Protein AF-A0A9X0CFK3-F1 (afdb_monomer_lite)

InterPro domains:
  IPR002999 Tudor domain [PF00567] (138-174)
  IPR004963 Pectinacetylesterase/NOTUM [PF03283] (3-121)
  IPR035437 SNase-like, OB-fold superfamily [G3DSA:2.40.50.90] (105-250)
  IPR035437 SNase-like, OB-fold superfamily [SSF50199] (137-259)
  IPR050621 Tudor domain-containing [PTHR22948] (138-251)

Structure (mmCIF, N/CA/C/O backbone):
data_AF-A0A9X0CFK3-F1
#
_entry.id   AF-A0A9X0CFK3-F1
#
loop_
_atom_site.group_PDB
_atom_site.id
_atom_site.type_symbol
_atom_site.label_atom_id
_atom_site.label_alt_id
_atom_site.label_comp_id
_atom_site.label_asym_id
_atom_site.label_entity_id
_atom_site.label_seq_id
_atom_site.pdbx_PDB_ins_code
_atom_site.Cartn_x
_atom_site.Cartn_y
_atom_site.Cartn_z
_atom_site.occupancy
_atom_site.B_iso_or_equiv
_atom_site.auth_seq_id
_atom_site.auth_comp_id
_atom_site.auth_asym_id
_atom_site.auth_atom_id
_atom_site.pdbx_PDB_model_num
ATOM 1 N N . MET A 1 1 ? -34.946 10.577 -2.110 1.00 53.50 1 MET A N 1
ATOM 2 C CA . MET A 1 1 ? -33.513 10.501 -1.739 1.00 53.50 1 MET A CA 1
ATOM 3 C C . MET A 1 1 ? -32.643 10.001 -2.889 1.00 53.50 1 MET A C 1
ATOM 5 O O . MET A 1 1 ? -31.603 10.598 -3.106 1.00 53.50 1 MET A O 1
ATOM 9 N N . SER A 1 2 ? -33.055 8.986 -3.660 1.00 53.75 2 SER A N 1
ATOM 10 C CA . SER A 1 2 ? -32.299 8.482 -4.827 1.00 53.75 2 SER A CA 1
ATOM 11 C C . SER A 1 2 ? -32.095 9.505 -5.955 1.00 53.75 2 SER A C 1
ATOM 13 O O . SER A 1 2 ? -31.065 9.473 -6.619 1.00 53.75 2 SER A O 1
ATOM 15 N N . SER A 1 3 ? -33.025 10.448 -6.138 1.00 59.69 3 SER A N 1
ATOM 16 C CA . SER A 1 3 ? -32.935 11.517 -7.146 1.00 59.69 3 SER A CA 1
ATOM 17 C C . SER A 1 3 ? -32.093 12.731 -6.727 1.00 59.69 3 SER A C 1
ATOM 19 O O . SER A 1 3 ? -31.937 13.663 -7.518 1.00 59.69 3 SER A O 1
ATOM 21 N N . LEU A 1 4 ? -31.578 12.766 -5.490 1.00 56.69 4 LEU A N 1
ATOM 22 C CA . LEU A 1 4 ? -30.754 13.883 -5.029 1.00 56.69 4 LEU A CA 1
ATOM 23 C C . LEU A 1 4 ? -29.433 13.865 -5.815 1.00 56.69 4 LEU A C 1
ATOM 25 O O . LEU A 1 4 ? -28.780 12.828 -5.893 1.00 56.69 4 LEU A O 1
ATOM 29 N N . HIS A 1 5 ? -29.073 14.992 -6.432 1.00 59.47 5 HIS A N 1
ATOM 30 C CA . HIS A 1 5 ? -27.873 15.143 -7.271 1.00 59.47 5 HIS A CA 1
ATOM 31 C C . HIS A 1 5 ? -27.769 14.177 -8.468 1.00 59.47 5 HIS A C 1
ATOM 33 O O . HIS A 1 5 ? -26.674 13.931 -8.962 1.00 59.47 5 HIS A O 1
ATOM 39 N N . ASN A 1 6 ? -28.901 13.654 -8.964 1.00 65.50 6 ASN A N 1
ATOM 40 C CA . ASN A 1 6 ? -28.950 12.698 -10.080 1.00 65.50 6 ASN A CA 1
ATOM 41 C C . ASN A 1 6 ? -28.158 11.395 -9.832 1.00 65.50 6 ASN A C 1
ATOM 43 O O . ASN A 1 6 ? -27.822 10.670 -10.765 1.00 65.50 6 ASN A O 1
ATOM 47 N N . SER A 1 7 ? -27.887 11.057 -8.570 1.00 65.44 7 SER A N 1
ATOM 48 C CA . SER A 1 7 ? -27.043 9.911 -8.224 1.00 65.44 7 SER A CA 1
ATOM 49 C C . SER A 1 7 ? -27.681 8.553 -8.538 1.00 65.44 7 SER A C 1
ATOM 51 O O . SER A 1 7 ? -26.988 7.538 -8.558 1.00 65.44 7 SER A O 1
ATOM 53 N N . SER A 1 8 ? -28.984 8.513 -8.836 1.00 69.69 8 SER A N 1
ATOM 54 C CA . SER A 1 8 ? -29.706 7.302 -9.241 1.00 69.69 8 SER A CA 1
ATOM 55 C C . SER A 1 8 ? -29.136 6.627 -10.490 1.00 69.69 8 SER A C 1
ATOM 57 O O . SER A 1 8 ? -29.291 5.416 -10.630 1.00 69.69 8 SER A O 1
ATOM 59 N N . THR A 1 9 ? -28.473 7.367 -11.388 1.00 74.62 9 THR A N 1
ATOM 60 C CA . THR A 1 9 ? -27.854 6.787 -12.596 1.00 74.62 9 THR A CA 1
ATOM 61 C C . THR A 1 9 ? -26.604 5.968 -12.291 1.00 74.62 9 THR A C 1
ATOM 63 O O . THR A 1 9 ? -26.257 5.086 -13.067 1.00 74.62 9 THR A O 1
ATOM 66 N N . SER A 1 10 ? -25.935 6.248 -11.171 1.00 77.50 10 SER A N 1
ATOM 67 C CA . SER A 1 10 ? -24.691 5.578 -10.770 1.00 77.50 10 SER A CA 1
ATOM 68 C C . SER A 1 10 ? -24.933 4.375 -9.855 1.00 77.50 10 SER A C 1
ATOM 70 O O . SER A 1 10 ? -24.002 3.644 -9.526 1.00 77.50 10 SER A O 1
ATOM 72 N N . LEU A 1 11 ? -26.178 4.162 -9.420 1.00 85.38 11 LEU A N 1
ATOM 73 C CA . LEU A 1 11 ? -26.548 3.047 -8.557 1.00 85.38 11 LEU A CA 1
ATOM 74 C C . LEU A 1 11 ? -26.770 1.767 -9.363 1.00 85.38 11 LEU A C 1
ATOM 76 O O . LEU A 1 11 ? -27.307 1.778 -10.468 1.00 85.38 11 LEU A O 1
ATOM 80 N N . ASN A 1 12 ? -26.417 0.629 -8.764 1.00 88.25 12 ASN A N 1
ATOM 81 C CA . ASN A 1 12 ? -26.619 -0.676 -9.382 1.00 88.25 12 ASN A CA 1
ATOM 82 C C . ASN A 1 12 ? -28.116 -0.909 -9.680 1.00 88.25 12 ASN A C 1
ATOM 84 O O . ASN A 1 12 ? -28.935 -1.050 -8.770 1.00 88.25 12 ASN A O 1
ATOM 88 N N . HIS A 1 13 ? -28.473 -0.998 -10.964 1.00 88.88 13 HIS A N 1
ATOM 89 C CA . HIS A 1 13 ? -29.865 -1.167 -11.392 1.00 88.88 13 HIS A CA 1
ATOM 90 C C . HIS A 1 13 ? -30.505 -2.479 -10.924 1.00 88.88 13 HIS A C 1
ATOM 92 O O . HIS A 1 13 ? -31.720 -2.529 -10.737 1.00 88.88 13 HIS A O 1
ATOM 98 N N . ALA A 1 14 ? -29.725 -3.548 -10.736 1.00 91.06 14 ALA A N 1
ATOM 99 C CA . ALA A 1 14 ? -30.249 -4.792 -10.182 1.00 91.06 14 ALA A CA 1
ATOM 100 C C . ALA A 1 14 ? -30.585 -4.638 -8.691 1.00 91.06 14 ALA A C 1
ATOM 102 O O . ALA A 1 14 ? -31.642 -5.110 -8.278 1.00 91.06 14 ALA A O 1
ATOM 103 N N . CYS A 1 15 ? -29.773 -3.892 -7.931 1.00 91.88 15 CYS A N 1
ATOM 104 C CA . CYS A 1 15 ? -30.115 -3.498 -6.563 1.00 91.88 15 CYS A CA 1
ATOM 105 C C . CYS A 1 15 ? -31.398 -2.662 -6.534 1.00 91.88 15 CYS A C 1
ATOM 107 O O . CYS A 1 15 ? -32.316 -2.996 -5.791 1.00 91.88 15 CYS A O 1
ATOM 109 N N . LEU A 1 16 ? -31.501 -1.630 -7.383 1.00 90.62 16 LEU A N 1
ATOM 110 C CA . LEU A 1 16 ? -32.676 -0.750 -7.429 1.00 90.62 16 LEU A CA 1
ATOM 111 C C . LEU A 1 16 ? -33.967 -1.523 -7.714 1.00 90.62 16 LEU A C 1
ATOM 113 O O . LEU A 1 16 ? -34.958 -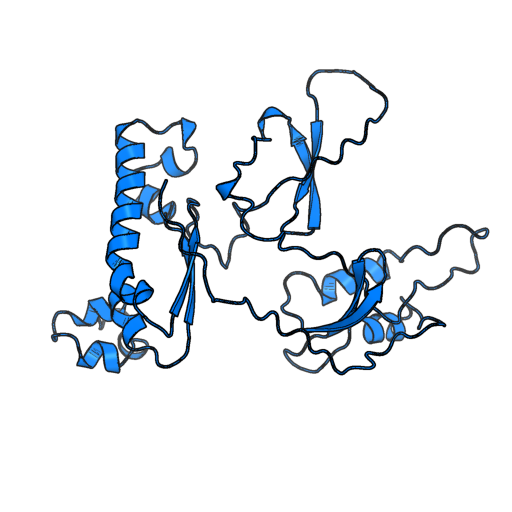1.329 -7.022 1.00 90.62 16 LEU A O 1
ATOM 117 N N . ARG A 1 17 ? -33.943 -2.450 -8.681 1.00 91.25 17 ARG A N 1
ATOM 118 C CA . ARG A 1 17 ? -35.099 -3.310 -8.997 1.00 91.25 17 ARG A CA 1
ATOM 119 C C . ARG A 1 17 ? -35.496 -4.247 -7.856 1.00 91.25 17 ARG A C 1
ATOM 121 O O . ARG A 1 17 ? -36.634 -4.703 -7.833 1.00 91.25 17 ARG A O 1
ATOM 128 N N . ALA A 1 18 ? -34.570 -4.560 -6.954 1.00 91.56 18 ALA A N 1
ATOM 129 C CA . ALA A 1 18 ? -34.825 -5.390 -5.784 1.00 91.56 18 ALA A CA 1
ATOM 130 C C . ALA A 1 18 ? -35.295 -4.586 -4.558 1.00 91.56 18 ALA A C 1
ATOM 132 O O . ALA A 1 18 ? -35.676 -5.197 -3.561 1.00 91.56 18 ALA A O 1
ATOM 133 N N . GLN A 1 19 ? -35.263 -3.247 -4.604 1.00 89.25 19 GLN A N 1
ATOM 134 C CA . GLN A 1 19 ? -35.775 -2.391 -3.533 1.00 89.25 19 GLN A CA 1
ATOM 135 C C . GLN A 1 19 ? -37.211 -1.938 -3.814 1.00 89.25 19 GLN A C 1
ATOM 137 O O . GLN A 1 19 ? -37.629 -1.757 -4.956 1.00 89.25 19 GLN A O 1
ATOM 142 N N . GLU A 1 20 ? -37.961 -1.686 -2.744 1.00 90.44 20 GLU A N 1
ATOM 143 C CA . GLU A 1 20 ? -39.208 -0.929 -2.831 1.00 90.44 20 GLU A CA 1
ATOM 144 C C . GLU A 1 20 ? -38.923 0.529 -3.226 1.00 90.44 20 GLU A C 1
ATOM 146 O O . GLU A 1 20 ? -37.855 1.071 -2.933 1.00 90.44 20 GLU A O 1
ATOM 151 N N . ARG A 1 21 ? -39.906 1.200 -3.837 1.00 78.38 21 ARG A N 1
ATOM 152 C CA . ARG A 1 21 ? -39.759 2.561 -4.388 1.00 78.38 21 ARG A CA 1
ATOM 153 C C . ARG A 1 21 ? -39.277 3.600 -3.363 1.00 78.38 21 ARG A C 1
ATOM 155 O O . ARG A 1 21 ? -38.561 4.530 -3.711 1.00 78.38 21 ARG A O 1
ATOM 162 N N . GLU A 1 22 ? -39.635 3.440 -2.091 1.00 84.75 22 GLU A N 1
ATOM 163 C CA . GLU A 1 22 ? -39.200 4.333 -1.004 1.00 84.75 22 GLU A CA 1
ATOM 164 C C . GLU A 1 22 ? -37.850 3.933 -0.385 1.00 84.75 22 GLU A C 1
ATOM 166 O O . GLU A 1 22 ? -37.274 4.679 0.408 1.00 84.75 22 GLU A O 1
ATOM 171 N N . GLN A 1 23 ? -37.314 2.770 -0.760 1.00 88.69 23 GLN A N 1
ATOM 172 C CA . GLN A 1 23 ? -36.101 2.176 -0.198 1.00 88.69 23 GLN A CA 1
ATOM 173 C C . GLN A 1 23 ? -34.920 2.164 -1.174 1.00 88.69 23 GLN A C 1
ATOM 175 O O . GLN A 1 23 ? -33.858 1.652 -0.833 1.00 88.69 23 GLN A O 1
ATOM 180 N N . GLU A 1 24 ? -35.045 2.779 -2.352 1.00 87.19 24 GLU A N 1
ATOM 181 C CA . GLU A 1 24 ? -33.962 2.879 -3.346 1.00 87.19 24 GLU A CA 1
ATOM 182 C C . GLU A 1 24 ? -32.656 3.453 -2.768 1.00 87.19 24 GLU A C 1
ATOM 184 O O . GLU A 1 24 ? -31.564 3.082 -3.196 1.00 87.19 24 GLU A O 1
ATOM 189 N N . TRP A 1 25 ? -32.755 4.316 -1.748 1.00 85.44 25 TRP A N 1
ATOM 190 C CA . TRP A 1 25 ? -31.605 4.878 -1.035 1.00 85.44 25 TRP A CA 1
ATOM 191 C C . TRP A 1 25 ? -30.699 3.807 -0.412 1.00 85.44 25 TRP A C 1
ATOM 193 O O . TRP A 1 25 ? -29.512 4.047 -0.201 1.00 85.44 25 TRP A O 1
ATOM 203 N N . ARG A 1 26 ? -31.223 2.609 -0.139 1.00 89.69 26 ARG A N 1
ATOM 204 C CA . ARG A 1 26 ? -30.432 1.490 0.377 1.00 89.69 26 ARG A CA 1
ATOM 205 C C . ARG A 1 26 ? -29.301 1.123 -0.573 1.00 89.69 26 ARG A C 1
ATOM 207 O O . ARG A 1 26 ? -28.221 0.788 -0.108 1.00 89.69 26 ARG A O 1
ATOM 214 N N . CYS A 1 27 ? -29.488 1.280 -1.881 1.00 89.69 27 CYS A N 1
ATOM 215 C CA . CYS A 1 27 ? -28.457 0.952 -2.862 1.00 89.69 27 CYS A CA 1
ATOM 216 C C . CYS A 1 27 ? -27.235 1.888 -2.836 1.00 89.69 27 CYS A C 1
ATOM 218 O O . CYS A 1 27 ? -26.230 1.545 -3.453 1.00 89.69 27 CYS A O 1
ATOM 220 N N . PHE A 1 28 ? -27.267 3.009 -2.099 1.00 86.12 28 PHE A N 1
ATOM 221 C CA . PHE A 1 28 ? -26.052 3.780 -1.792 1.00 86.12 28 PHE A CA 1
ATOM 222 C C . PHE A 1 28 ? -25.117 3.047 -0.829 1.00 86.12 28 PHE A C 1
ATOM 224 O O . PHE A 1 28 ? -23.917 3.302 -0.824 1.00 86.12 28 PHE A O 1
ATOM 231 N N . PHE A 1 29 ? -25.655 2.146 -0.008 1.00 86.88 29 PHE A N 1
ATOM 232 C CA . PHE A 1 29 ? -24.894 1.478 1.032 1.00 86.88 29 PHE A CA 1
ATOM 233 C C . PHE A 1 29 ? -24.416 0.102 0.545 1.00 86.88 29 PHE A C 1
ATOM 235 O O . PHE A 1 29 ? -25.238 -0.706 0.091 1.00 86.88 29 PHE A O 1
ATOM 242 N N . PRO A 1 30 ? -23.113 -0.211 0.689 1.00 82.62 30 PRO A N 1
ATOM 243 C CA . PRO A 1 30 ? -22.525 -1.464 0.212 1.00 82.62 30 PRO A CA 1
ATOM 244 C C . PRO A 1 30 ? -23.252 -2.722 0.697 1.00 82.62 30 PRO A C 1
ATOM 246 O O . PRO A 1 30 ? -23.409 -3.675 -0.061 1.00 82.62 30 PRO A O 1
ATOM 249 N N . GLN A 1 31 ? -23.781 -2.702 1.924 1.00 86.00 31 GLN A N 1
ATOM 250 C CA . GLN A 1 31 ? -24.556 -3.804 2.512 1.00 86.00 31 GLN A CA 1
ATOM 251 C C . GLN A 1 31 ? -25.756 -4.266 1.659 1.00 86.00 31 GLN A C 1
ATOM 253 O O . GLN A 1 31 ? -26.182 -5.415 1.777 1.00 86.00 31 GLN A O 1
ATOM 258 N N . TYR A 1 32 ? -26.298 -3.391 0.803 1.00 89.25 32 TYR A N 1
ATOM 259 C CA . TYR A 1 32 ? -27.412 -3.711 -0.091 1.00 89.25 32 TYR A CA 1
ATOM 260 C C . TYR A 1 32 ? -26.993 -3.806 -1.556 1.00 89.25 32 TYR A C 1
ATOM 262 O O . TYR A 1 32 ? -27.602 -4.568 -2.299 1.00 89.25 32 TYR A O 1
ATOM 270 N N . SER A 1 33 ? -25.979 -3.055 -1.994 1.00 89.75 33 SER A N 1
ATOM 271 C CA . SER A 1 33 ? -25.577 -3.019 -3.405 1.00 89.75 33 SER A CA 1
ATOM 272 C C . SER A 1 33 ? -24.572 -4.106 -3.791 1.00 89.75 33 SER A C 1
ATOM 274 O O . SER A 1 33 ? -24.655 -4.627 -4.905 1.00 89.75 33 SER A O 1
ATOM 276 N N . LEU A 1 34 ? -23.676 -4.510 -2.882 1.00 87.50 34 LEU A N 1
ATOM 277 C CA . LEU A 1 34 ? -22.643 -5.519 -3.148 1.00 87.50 34 LEU A CA 1
ATOM 278 C C . LEU A 1 34 ? -23.180 -6.895 -3.573 1.00 87.50 34 LEU A C 1
ATOM 280 O O . LEU A 1 34 ? -22.592 -7.475 -4.484 1.00 87.50 34 LEU A O 1
ATOM 284 N N . PRO A 1 35 ? -24.300 -7.418 -3.027 1.00 87.44 35 PRO A N 1
ATOM 285 C CA . PRO A 1 35 ? -24.873 -8.683 -3.498 1.00 87.44 35 PRO A CA 1
ATOM 286 C C . PRO A 1 35 ? -25.233 -8.703 -4.994 1.00 87.44 35 PRO A C 1
ATOM 288 O O . PRO A 1 35 ? -25.368 -9.774 -5.582 1.00 87.44 35 PRO A O 1
ATOM 291 N N . PHE A 1 36 ? -25.388 -7.531 -5.617 1.00 89.12 36 PHE A N 1
ATOM 292 C CA . PHE A 1 36 ? -25.725 -7.375 -7.033 1.00 89.12 36 PHE A CA 1
ATOM 293 C C . PHE A 1 36 ? -24.504 -7.098 -7.923 1.00 89.12 36 PHE A C 1
ATOM 295 O O . PHE A 1 36 ? -24.664 -6.855 -9.123 1.00 89.12 36 PHE A O 1
ATOM 302 N N . VAL A 1 37 ? -23.291 -7.109 -7.366 1.00 87.94 37 VAL A N 1
ATOM 303 C CA . VAL A 1 37 ? -22.046 -6.980 -8.129 1.00 87.94 37 VAL A CA 1
ATOM 304 C C . VAL A 1 37 ? -21.662 -8.352 -8.686 1.00 87.94 37 VAL A C 1
ATOM 306 O O . VAL A 1 37 ? -21.544 -9.335 -7.957 1.00 87.94 37 VAL A O 1
ATOM 309 N N . ALA A 1 38 ? -21.518 -8.442 -10.010 1.00 83.94 38 ALA A N 1
ATOM 310 C CA . ALA A 1 38 ? -21.278 -9.718 -10.685 1.00 83.94 38 ALA A CA 1
ATOM 311 C C . ALA A 1 38 ? -19.832 -10.215 -10.528 1.00 83.94 38 ALA A C 1
ATOM 313 O O . ALA A 1 38 ? -19.617 -11.426 -10.372 1.00 83.94 38 ALA A O 1
ATOM 314 N N . SER A 1 39 ? -18.883 -9.277 -10.587 1.00 84.31 39 SER A N 1
ATOM 315 C CA . SER A 1 39 ? -17.443 -9.509 -10.491 1.00 84.31 39 SER A CA 1
ATOM 316 C C . SER A 1 39 ? -17.024 -9.859 -9.063 1.00 84.31 39 SER A C 1
ATOM 318 O O . SER A 1 39 ? -17.658 -9.386 -8.117 1.00 84.31 39 SER A O 1
ATOM 320 N N . PRO A 1 40 ? -15.960 -10.658 -8.881 1.00 84.69 40 PRO A N 1
ATOM 321 C CA . PRO A 1 40 ? -15.336 -10.815 -7.576 1.00 84.69 40 PRO A CA 1
ATOM 322 C C . PRO A 1 40 ? -14.896 -9.461 -7.013 1.00 84.69 40 PRO A C 1
ATOM 324 O O . PRO A 1 40 ? -14.391 -8.619 -7.753 1.00 84.69 40 PRO A O 1
ATOM 327 N N . VAL A 1 41 ? -15.094 -9.258 -5.713 1.00 80.75 41 VAL A N 1
ATOM 328 C CA . VAL A 1 41 ? -14.741 -8.007 -5.026 1.00 80.75 41 VAL A CA 1
ATOM 329 C C . VAL A 1 41 ? -13.816 -8.325 -3.859 1.00 80.75 41 VAL A C 1
ATOM 331 O O . VAL A 1 41 ? -14.111 -9.223 -3.071 1.00 80.75 41 VAL A O 1
ATOM 334 N N . PHE A 1 42 ? -12.726 -7.571 -3.732 1.00 79.56 42 PHE A N 1
ATOM 335 C CA . PHE A 1 42 ? -11.911 -7.524 -2.521 1.00 79.56 42 PHE A CA 1
ATOM 336 C C . PHE A 1 42 ? -12.210 -6.216 -1.788 1.00 79.56 42 PHE A C 1
ATOM 338 O O . PHE A 1 42 ? -11.949 -5.136 -2.313 1.00 79.56 42 PHE A O 1
ATOM 345 N N . LEU A 1 43 ? -12.828 -6.305 -0.612 1.00 75.69 43 LEU A N 1
ATOM 346 C CA . LEU A 1 43 ? -13.174 -5.142 0.200 1.00 75.69 43 LEU A CA 1
ATOM 347 C C . LEU A 1 43 ? -12.077 -4.889 1.222 1.00 75.69 43 LEU A C 1
ATOM 349 O O . LEU A 1 43 ? -11.864 -5.720 2.099 1.00 75.69 43 LEU A O 1
ATOM 353 N N . LEU A 1 44 ? -11.447 -3.726 1.114 1.00 75.56 44 LEU A N 1
ATOM 354 C CA . LEU A 1 44 ? -10.534 -3.163 2.098 1.00 75.56 44 LEU A CA 1
ATOM 355 C C . LEU A 1 44 ? -11.274 -2.032 2.818 1.00 75.56 44 LEU A C 1
ATOM 357 O O . LEU A 1 44 ? -11.682 -1.069 2.166 1.00 75.56 44 LEU A O 1
ATOM 361 N N . ASN A 1 45 ? -11.541 -2.180 4.116 1.00 76.81 45 ASN A N 1
ATOM 362 C CA . ASN A 1 45 ? -12.239 -1.139 4.871 1.00 76.81 45 ASN A CA 1
ATOM 363 C C . ASN A 1 45 ? -11.943 -1.183 6.372 1.0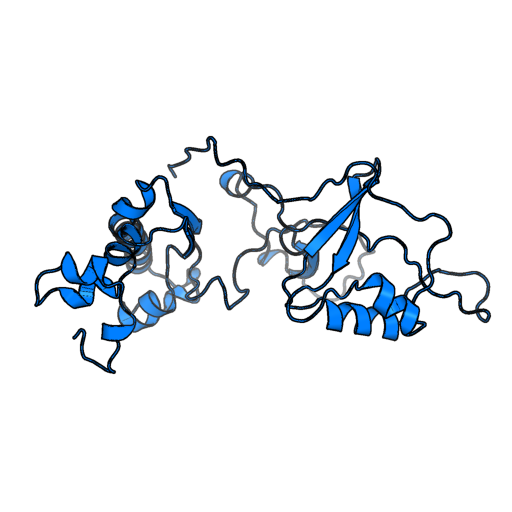0 76.81 45 ASN A C 1
ATOM 365 O O . ASN A 1 45 ? -11.732 -2.247 6.951 1.00 76.81 45 ASN A O 1
ATOM 369 N N . SER A 1 46 ? -12.046 -0.039 7.039 1.00 79.62 46 SER A N 1
ATOM 370 C CA . SER A 1 46 ? -11.917 0.026 8.492 1.00 79.62 46 SER A CA 1
ATOM 371 C C . SER A 1 46 ? -13.213 -0.410 9.163 1.00 79.62 46 SER A C 1
ATOM 373 O O . SER A 1 46 ? -14.325 -0.140 8.697 1.00 79.62 46 SER A O 1
ATOM 375 N N . LEU A 1 47 ? -13.092 -1.099 10.298 1.00 81.12 47 LEU A N 1
ATOM 376 C CA . LEU A 1 47 ? -14.247 -1.409 11.147 1.00 81.12 47 LEU A CA 1
ATOM 377 C C . LEU A 1 47 ? -14.746 -0.187 11.918 1.00 81.12 47 LEU A C 1
ATOM 379 O O . LEU A 1 47 ? -15.873 -0.204 12.428 1.00 81.12 47 LEU A O 1
ATOM 383 N N . TYR A 1 48 ? -13.920 0.854 11.989 1.00 83.00 48 TYR A N 1
ATOM 384 C CA . TYR A 1 48 ? -14.216 2.120 12.628 1.00 83.00 48 TYR A CA 1
ATOM 385 C C . TYR A 1 48 ? -13.901 3.272 11.686 1.00 83.00 48 TYR A C 1
ATOM 387 O O . TYR A 1 48 ? -12.880 3.280 11.016 1.00 83.00 48 TYR A O 1
ATOM 395 N N . ASP A 1 49 ? -14.740 4.292 11.714 1.00 85.50 49 ASP A N 1
ATOM 396 C CA . ASP A 1 49 ? -14.550 5.497 10.925 1.00 85.50 49 ASP A CA 1
ATOM 397 C C . ASP A 1 49 ? -14.466 6.674 11.901 1.00 85.50 49 ASP A C 1
ATOM 399 O O . ASP A 1 49 ? -15.466 7.023 12.533 1.00 85.50 49 ASP A O 1
ATOM 403 N N . SER A 1 50 ? -13.271 7.248 12.085 1.00 83.12 50 SER A N 1
ATOM 404 C CA . SER A 1 50 ? -13.070 8.378 13.007 1.00 83.12 50 SER A CA 1
ATOM 405 C C . SER A 1 50 ? -13.854 9.615 12.603 1.00 83.12 50 SER A C 1
ATOM 407 O O . SER A 1 50 ? -14.262 10.374 13.477 1.00 83.12 50 SER A O 1
ATOM 409 N N . TRP A 1 51 ? -14.120 9.815 11.315 1.00 84.69 51 TRP A N 1
ATOM 410 C CA . TRP A 1 51 ? -14.895 10.955 10.849 1.00 84.69 51 TRP A CA 1
ATOM 411 C C . TRP A 1 51 ? -16.366 10.780 11.231 1.00 84.69 51 TRP A C 1
ATOM 413 O O . TRP A 1 51 ? -16.972 11.661 11.845 1.00 84.69 51 TRP A O 1
ATOM 423 N N . GLN A 1 52 ? -16.933 9.600 10.970 1.00 87.06 52 GLN A N 1
ATOM 424 C CA . GLN A 1 52 ? -18.299 9.268 11.377 1.00 87.06 52 GLN A CA 1
ATOM 425 C C . GLN A 1 52 ? -18.456 9.211 12.905 1.00 87.06 52 GLN A C 1
ATOM 427 O O . GLN A 1 52 ? -19.470 9.664 13.442 1.00 87.06 52 GLN A O 1
ATOM 432 N N . LEU A 1 53 ? -17.485 8.659 13.629 1.00 88.31 53 LEU A N 1
ATOM 433 C CA . LEU A 1 53 ? -17.533 8.602 15.090 1.00 88.31 53 LEU A CA 1
ATOM 434 C C . LEU A 1 53 ? -17.342 9.989 15.716 1.00 88.31 53 LEU A C 1
ATOM 436 O O . LEU A 1 53 ? -18.106 10.364 16.601 1.00 88.31 53 LEU A O 1
ATOM 440 N N . GLY A 1 54 ? -16.381 10.767 15.223 1.00 88.06 54 GLY A N 1
ATOM 441 C CA . GLY A 1 54 ? -16.060 12.092 15.740 1.00 88.06 54 GLY A CA 1
ATOM 442 C C . GLY A 1 54 ? -17.146 13.121 15.460 1.00 88.06 54 GLY A C 1
ATOM 443 O O . GLY A 1 54 ? -17.551 13.838 16.368 1.00 88.06 54 GLY A O 1
ATOM 444 N N . ILE A 1 55 ? -17.654 13.174 14.226 1.00 85.19 55 ILE A N 1
ATOM 445 C CA . ILE A 1 55 ? -18.570 14.240 13.795 1.00 85.19 55 ILE A CA 1
ATOM 446 C C . ILE A 1 55 ? -20.034 13.824 13.924 1.00 85.19 55 ILE A C 1
ATOM 448 O O . ILE A 1 55 ? -20.844 14.584 14.446 1.00 85.19 55 ILE A O 1
ATOM 452 N N . LEU A 1 56 ? -20.404 12.632 13.444 1.00 87.75 56 LEU A N 1
ATOM 453 C CA . LEU A 1 56 ? -21.814 12.216 13.432 1.00 87.75 56 LEU A CA 1
ATOM 454 C C . LEU A 1 56 ? -22.257 11.588 14.753 1.00 87.75 56 LEU A C 1
ATOM 456 O O . LEU A 1 56 ? -23.436 11.662 15.093 1.00 87.75 56 LEU A O 1
ATOM 460 N N . SER A 1 57 ? -21.335 10.945 15.473 1.00 88.88 57 SER A N 1
ATOM 461 C CA . SER A 1 57 ? -21.636 10.298 16.758 1.00 88.88 57 SER A CA 1
ATOM 462 C C . SER A 1 57 ? -21.216 11.133 17.971 1.00 88.88 57 SER A C 1
ATOM 464 O O . SER A 1 57 ? -21.488 10.698 19.085 1.00 88.88 57 SER A O 1
ATOM 466 N N . ASP A 1 58 ? -20.609 12.307 17.748 1.00 90.69 58 ASP A N 1
ATOM 467 C CA . ASP A 1 58 ? -20.131 13.246 18.776 1.00 90.69 58 ASP A CA 1
ATOM 468 C C . ASP A 1 58 ? -19.140 12.607 19.770 1.00 90.69 58 ASP A C 1
ATOM 470 O O . ASP A 1 58 ? -19.254 12.750 20.985 1.00 90.69 58 ASP A O 1
ATOM 474 N N . ILE A 1 59 ? -18.175 11.837 19.245 1.00 90.44 59 ILE A N 1
ATOM 475 C CA . ILE A 1 59 ? -17.128 11.158 20.028 1.00 90.44 59 ILE A CA 1
ATOM 476 C C . ILE A 1 59 ? -15.756 11.708 19.620 1.00 90.44 59 ILE A C 1
ATOM 478 O O . ILE A 1 59 ? -15.032 11.062 18.860 1.00 90.44 59 ILE A O 1
ATOM 482 N N . PRO A 1 60 ? -15.357 12.899 20.096 1.00 87.50 60 PRO A N 1
ATOM 483 C CA . PRO A 1 60 ? -14.116 13.549 19.665 1.00 87.50 60 PRO A CA 1
ATOM 484 C C . PRO A 1 60 ? -12.852 12.796 20.107 1.00 87.50 60 PRO A C 1
ATOM 486 O O . PRO A 1 60 ? -11.797 12.941 19.492 1.00 87.50 60 PRO A O 1
ATOM 489 N N . CYS A 1 61 ? -12.953 11.948 21.137 1.00 87.50 61 CYS A N 1
ATOM 490 C CA . CYS A 1 61 ? -11.830 11.174 21.662 1.00 87.50 61 CYS A CA 1
ATOM 491 C C . CYS A 1 61 ? -11.278 10.128 20.670 1.00 87.50 61 CYS A C 1
ATOM 493 O O . CYS A 1 61 ? -10.214 9.567 20.903 1.00 87.50 61 CYS A O 1
ATOM 495 N N . VAL A 1 62 ? -11.944 9.868 19.534 1.00 80.06 62 VAL A N 1
ATOM 496 C CA . VAL A 1 62 ? -11.432 8.944 18.500 1.00 80.06 62 VAL A CA 1
ATOM 497 C C . VAL A 1 62 ? -10.108 9.380 17.870 1.00 80.06 62 VAL A C 1
ATOM 499 O O . VAL A 1 62 ? -9.428 8.543 17.282 1.00 80.06 62 VAL A O 1
ATOM 502 N N . CYS A 1 63 ? -9.727 10.652 18.014 1.00 76.50 63 CYS A N 1
ATOM 503 C CA . CYS A 1 63 ? -8.420 11.162 17.593 1.00 76.50 63 CYS A CA 1
ATOM 504 C C . CYS A 1 63 ? -7.296 10.858 18.607 1.00 76.50 63 CYS A C 1
ATOM 506 O O . CYS A 1 63 ? -6.130 10.835 18.227 1.00 76.50 63 CYS A O 1
ATOM 508 N N . ASP A 1 64 ? -7.632 10.617 19.880 1.00 77.12 64 ASP A N 1
ATOM 509 C CA . ASP A 1 64 ? -6.709 10.158 20.927 1.00 77.12 64 ASP A CA 1
ATOM 510 C C . ASP A 1 64 ? -7.461 9.283 21.937 1.00 77.12 64 ASP A C 1
ATOM 512 O O . ASP A 1 64 ? -8.067 9.769 22.899 1.00 77.12 64 ASP A O 1
ATOM 516 N N . LEU A 1 65 ? -7.392 7.965 21.734 1.00 74.19 65 LEU A N 1
ATOM 517 C CA . LEU A 1 65 ? -8.126 6.987 22.537 1.00 74.19 65 LEU A CA 1
ATOM 518 C C . LEU A 1 65 ? -7.805 7.030 24.037 1.00 74.19 65 LEU A C 1
ATOM 520 O O . LEU A 1 65 ? -8.619 6.564 24.835 1.00 74.19 65 LEU A O 1
ATOM 524 N N . ASN A 1 66 ? -6.662 7.594 24.442 1.00 78.44 66 ASN A N 1
ATOM 525 C CA . ASN A 1 66 ? -6.317 7.730 25.861 1.00 78.44 66 ASN A CA 1
ATOM 526 C C . ASN A 1 66 ? -7.211 8.746 26.583 1.00 78.44 66 ASN A C 1
ATOM 528 O O . ASN A 1 66 ? -7.294 8.732 27.811 1.00 78.44 66 ASN A O 1
ATOM 532 N N . THR A 1 67 ? -7.878 9.618 25.826 1.00 86.19 67 THR A N 1
ATOM 533 C CA . THR A 1 67 ? -8.817 10.614 26.352 1.00 86.19 67 THR A CA 1
ATOM 534 C C . THR A 1 67 ? -10.246 10.086 26.461 1.00 86.19 67 THR A C 1
ATOM 536 O O . THR A 1 67 ? -11.077 10.728 27.101 1.00 86.19 67 THR A O 1
ATOM 539 N N . CYS A 1 68 ? -10.541 8.918 25.879 1.00 83.62 68 CYS A N 1
ATOM 540 C CA . CYS A 1 68 ? -11.888 8.363 25.889 1.00 83.62 68 CYS A CA 1
ATOM 541 C C . CYS A 1 68 ? -12.304 7.868 27.280 1.00 83.62 68 CYS A C 1
ATOM 543 O O . CYS A 1 68 ? -11.599 7.105 27.947 1.00 83.62 68 CYS A O 1
ATOM 545 N N . SER A 1 69 ? -13.528 8.207 27.671 1.00 91.38 69 SER A N 1
ATOM 546 C CA . SER A 1 69 ? -14.219 7.582 28.794 1.00 91.38 69 SER A CA 1
ATOM 547 C C . SER A 1 69 ? -14.610 6.132 28.484 1.00 91.38 69 SER A C 1
ATOM 549 O O . SER A 1 69 ? -14.705 5.698 27.333 1.00 91.38 69 SER A O 1
ATOM 551 N N . SER A 1 70 ? -14.920 5.364 29.530 1.00 87.38 70 SER A N 1
ATOM 552 C CA . SER A 1 70 ? -15.420 3.991 29.385 1.00 87.38 70 SER A CA 1
ATOM 553 C C . SER A 1 70 ? -16.720 3.910 28.572 1.00 87.38 70 SER A C 1
ATOM 555 O O . SER A 1 70 ? -16.925 2.943 27.835 1.00 87.38 70 SER A O 1
ATOM 557 N N . THR A 1 71 ? -17.581 4.926 28.663 1.00 91.88 71 THR A N 1
ATOM 558 C CA . THR A 1 71 ? -18.828 5.016 27.891 1.00 91.88 71 THR A CA 1
ATOM 559 C C . THR A 1 71 ? -18.553 5.240 26.404 1.00 91.88 71 THR A C 1
ATOM 561 O O . THR A 1 71 ? -19.150 4.558 25.569 1.00 91.88 71 THR A O 1
ATOM 564 N N . GLU A 1 72 ? -17.627 6.139 26.064 1.00 89.38 72 GLU A N 1
ATOM 565 C CA . GLU A 1 72 ? -17.227 6.402 24.674 1.00 89.38 72 GLU A CA 1
ATOM 566 C C . GLU A 1 72 ? -16.557 5.177 24.048 1.00 89.38 72 GLU A C 1
ATOM 568 O O . GLU A 1 72 ? -16.957 4.746 22.967 1.00 89.38 72 GLU A O 1
ATOM 573 N N . LEU A 1 73 ? -15.626 4.534 24.764 1.00 83.56 73 LEU A N 1
ATOM 574 C CA . LEU A 1 73 ? -15.005 3.281 24.319 1.00 83.56 73 LEU A CA 1
ATOM 575 C C . LEU A 1 73 ? -16.048 2.182 24.083 1.00 83.56 73 LEU A C 1
ATOM 577 O O . LEU A 1 73 ? -15.989 1.471 23.078 1.00 83.56 73 LEU A O 1
ATOM 581 N N . SER A 1 74 ? -17.042 2.062 24.968 1.00 85.31 74 SER A N 1
ATOM 582 C CA . SER A 1 74 ? -18.144 1.113 24.788 1.00 85.31 74 SER A CA 1
ATOM 583 C C . SER A 1 74 ? -18.957 1.411 23.524 1.00 85.31 74 SER A C 1
ATOM 585 O O . SER A 1 74 ? -19.327 0.485 22.792 1.00 85.31 74 SER A O 1
ATOM 587 N N . TYR A 1 75 ? -19.197 2.689 23.217 1.00 90.00 75 TYR A N 1
ATOM 588 C CA . TYR A 1 75 ? -19.875 3.084 21.986 1.00 90.00 75 TYR A CA 1
ATOM 589 C C . TYR A 1 75 ? -19.041 2.758 20.744 1.00 90.00 75 TYR A C 1
ATOM 591 O O . TYR A 1 75 ? -19.581 2.167 19.806 1.00 90.00 75 TYR A O 1
ATOM 599 N N . ILE A 1 76 ? -17.743 3.080 20.742 1.00 83.38 76 ILE A N 1
ATOM 600 C CA . ILE A 1 76 ? -16.817 2.765 19.641 1.00 83.38 76 ILE A CA 1
ATOM 601 C C . ILE A 1 76 ? -16.838 1.253 19.367 1.00 83.38 76 ILE A C 1
ATOM 603 O O . ILE A 1 76 ? -17.060 0.822 18.237 1.00 83.38 76 ILE A O 1
ATOM 607 N N . MET A 1 77 ? -16.749 0.417 20.404 1.00 84.19 77 MET A N 1
ATOM 608 C CA . MET A 1 77 ? -16.833 -1.042 20.247 1.00 84.19 77 MET A CA 1
ATOM 609 C C . MET A 1 77 ? -18.199 -1.503 19.710 1.00 84.19 77 MET A C 1
ATOM 611 O O . MET A 1 77 ? -18.283 -2.406 18.871 1.00 84.19 77 MET A O 1
ATOM 615 N N . LYS A 1 78 ? -19.290 -0.858 20.140 1.00 86.38 78 LYS A N 1
ATOM 616 C CA . LYS A 1 78 ? -20.639 -1.130 19.620 1.00 86.38 78 LYS A CA 1
ATOM 617 C C . LYS A 1 78 ? -20.780 -0.728 18.150 1.00 86.38 78 LYS A C 1
ATOM 619 O O . LYS A 1 78 ? -21.506 -1.403 17.418 1.00 86.38 78 LYS A O 1
ATOM 624 N N . PHE A 1 79 ? -20.101 0.332 17.714 1.00 86.69 79 PHE A N 1
ATOM 625 C CA . PHE A 1 79 ? -20.055 0.755 16.316 1.00 86.69 79 PHE A CA 1
ATOM 626 C C . PHE A 1 79 ? -19.494 -0.353 15.425 1.00 86.69 79 PHE A C 1
ATOM 628 O O . PHE A 1 79 ? -20.186 -0.784 14.503 1.00 86.69 79 PHE A O 1
ATOM 635 N N . ARG A 1 80 ? -18.335 -0.924 15.784 1.00 84.88 80 ARG A N 1
ATOM 636 C CA . ARG A 1 80 ? -17.770 -2.096 15.090 1.00 84.88 80 ARG A CA 1
ATOM 637 C C . ARG A 1 80 ? -18.773 -3.240 14.983 1.00 84.88 80 ARG A C 1
ATOM 639 O O . ARG A 1 80 ? -18.921 -3.843 13.922 1.00 84.88 80 ARG A O 1
ATOM 646 N N . GLY A 1 81 ? -19.496 -3.532 16.066 1.00 84.19 81 GLY A N 1
ATOM 647 C CA . GLY A 1 81 ? -20.538 -4.561 16.061 1.00 84.19 81 GLY A CA 1
ATOM 648 C C . GLY A 1 81 ? -21.641 -4.300 15.027 1.00 84.19 81 GLY A C 1
ATOM 649 O O . GLY A 1 81 ? -22.090 -5.234 14.360 1.00 84.19 81 GLY A O 1
ATOM 650 N N . LYS A 1 82 ? -22.050 -3.036 14.849 1.00 87.62 82 LYS A N 1
ATOM 651 C CA . LYS A 1 82 ? -23.023 -2.639 13.819 1.00 87.62 82 LYS A CA 1
ATOM 652 C C . LYS A 1 82 ? -22.454 -2.806 12.410 1.00 87.62 82 LYS A C 1
ATOM 654 O O . LYS A 1 82 ? -23.154 -3.356 11.563 1.00 87.62 82 LYS A O 1
ATOM 659 N N . THR A 1 83 ? -21.207 -2.396 12.180 1.00 84.12 83 THR A N 1
ATOM 660 C CA . THR A 1 83 ? -20.519 -2.551 10.886 1.00 84.12 83 THR A CA 1
ATOM 661 C C . THR A 1 83 ? -20.440 -4.023 10.481 1.00 84.12 83 THR A C 1
ATOM 663 O O . THR A 1 83 ? -20.902 -4.402 9.405 1.00 84.12 83 THR A O 1
ATOM 666 N N . LEU A 1 84 ? -19.970 -4.885 11.390 1.00 84.69 84 LEU A N 1
ATOM 667 C CA . LEU A 1 84 ? -19.901 -6.331 11.164 1.00 84.69 84 LEU A CA 1
ATOM 668 C C . LEU A 1 84 ? -21.280 -6.947 10.910 1.00 84.69 84 LEU A C 1
ATOM 670 O O . LEU A 1 84 ? -21.416 -7.829 10.067 1.00 84.69 84 LEU A O 1
ATOM 674 N N . HIS A 1 85 ? -22.311 -6.501 11.633 1.00 87.88 85 HIS A N 1
ATOM 675 C CA . HIS A 1 85 ? -23.673 -6.982 11.421 1.00 87.88 85 HIS A CA 1
ATOM 676 C C . HIS A 1 85 ? -24.215 -6.588 10.040 1.00 87.88 85 HIS A C 1
ATOM 678 O O . HIS A 1 85 ? -24.801 -7.430 9.361 1.00 87.88 85 HIS A O 1
ATOM 684 N N . ALA A 1 86 ? -24.002 -5.339 9.618 1.00 85.94 86 ALA A N 1
ATOM 685 C CA . ALA A 1 86 ? -24.453 -4.839 8.322 1.00 85.94 86 ALA A CA 1
ATOM 686 C C . ALA A 1 86 ? -23.784 -5.572 7.148 1.00 85.94 86 ALA A C 1
ATOM 688 O O . ALA A 1 86 ? -24.422 -5.789 6.123 1.00 85.94 86 ALA A O 1
ATOM 689 N N . LEU A 1 87 ? -22.531 -6.004 7.312 1.00 82.81 87 LEU A N 1
ATOM 690 C CA . LEU A 1 87 ? -21.757 -6.688 6.272 1.00 82.81 87 LEU A CA 1
A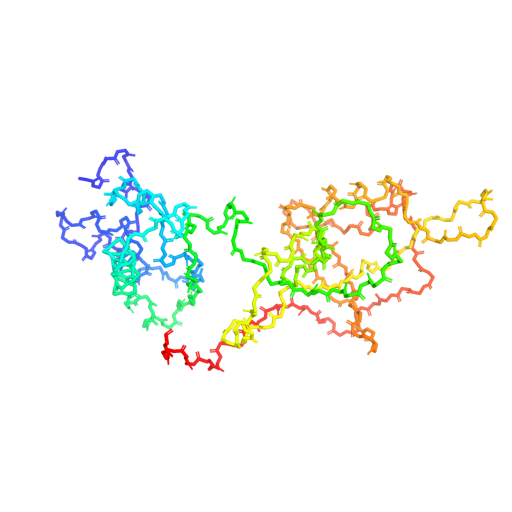TOM 691 C C . LEU A 1 87 ? -21.874 -8.222 6.308 1.00 82.81 87 L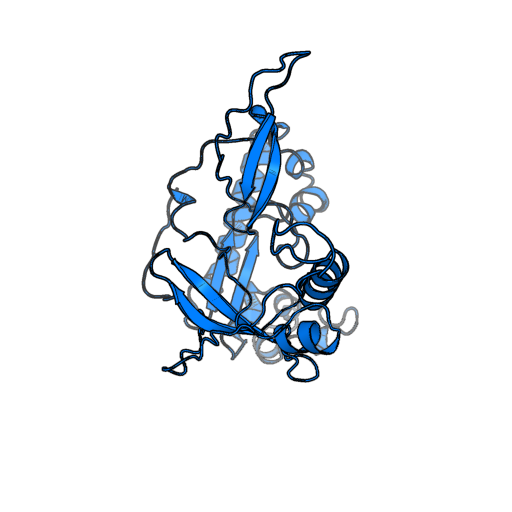EU A C 1
ATOM 693 O O . LEU A 1 87 ? -21.194 -8.902 5.546 1.00 82.81 87 LEU A O 1
ATOM 697 N N . ARG A 1 88 ? -22.771 -8.799 7.120 1.00 86.44 88 ARG A N 1
ATOM 698 C CA . ARG A 1 88 ? -22.975 -10.262 7.189 1.00 86.44 88 ARG A CA 1
ATOM 699 C C . ARG A 1 88 ? -23.252 -10.913 5.838 1.00 86.44 88 ARG A C 1
ATOM 701 O O . ARG A 1 88 ? -22.591 -11.880 5.485 1.00 86.44 88 ARG A O 1
ATOM 708 N N . SER A 1 89 ? -24.172 -10.344 5.062 1.00 82.25 89 SER A N 1
ATOM 709 C CA . SER A 1 89 ? -24.506 -10.845 3.721 1.00 82.25 89 SER A CA 1
ATOM 710 C C . SER A 1 89 ? -23.315 -10.810 2.760 1.00 82.25 89 SER A C 1
ATOM 712 O O . SER A 1 89 ? -23.245 -11.602 1.824 1.00 82.25 89 SER A O 1
ATOM 714 N N . VAL A 1 90 ? -22.379 -9.891 2.996 1.00 82.19 90 VAL A N 1
ATOM 715 C CA . VAL A 1 90 ? -21.153 -9.737 2.218 1.00 82.19 90 VAL A CA 1
ATOM 716 C C . VAL A 1 90 ? -20.135 -10.805 2.616 1.00 82.19 90 VAL A C 1
ATOM 718 O O . VAL A 1 90 ? -19.517 -11.398 1.739 1.00 82.19 90 VAL A O 1
ATOM 721 N N . PHE A 1 91 ? -20.009 -11.115 3.909 1.00 80.50 91 PHE A N 1
ATOM 722 C CA . PHE A 1 91 ? -19.153 -12.203 4.396 1.00 80.50 91 PHE A CA 1
ATOM 723 C C . PHE A 1 91 ? -19.590 -13.587 3.915 1.00 80.50 91 PHE A C 1
ATOM 725 O O . PHE A 1 91 ? -18.748 -14.442 3.656 1.00 80.50 91 PHE A O 1
ATOM 732 N N . ASP A 1 92 ? -20.898 -13.801 3.772 1.00 82.50 92 ASP A N 1
ATOM 733 C CA . ASP A 1 92 ? -21.451 -15.077 3.308 1.00 82.50 92 ASP A CA 1
ATOM 734 C C . ASP A 1 92 ? -21.296 -15.272 1.780 1.00 82.50 92 ASP A C 1
ATOM 736 O O . ASP A 1 92 ? -21.535 -16.362 1.247 1.00 82.50 92 ASP A O 1
ATOM 740 N N . SER A 1 93 ? -20.889 -14.228 1.049 1.00 80.69 93 SER A N 1
ATOM 741 C CA . SER A 1 93 ? -20.697 -14.265 -0.401 1.00 80.69 93 SER A CA 1
ATOM 742 C C . SER A 1 93 ? -19.427 -15.021 -0.787 1.00 80.69 93 SER A C 1
ATOM 744 O O . SER A 1 93 ? -18.314 -14.637 -0.446 1.00 80.69 93 SER A O 1
ATOM 746 N N . LYS A 1 94 ? -19.565 -16.036 -1.646 1.00 82.12 94 LYS A N 1
ATOM 747 C CA . LYS A 1 94 ? -18.415 -16.757 -2.232 1.00 82.12 94 LYS A CA 1
ATOM 748 C C . LYS A 1 94 ? -17.602 -15.930 -3.235 1.00 82.12 94 LYS A C 1
ATOM 750 O O . LYS A 1 94 ? -16.564 -16.392 -3.696 1.00 82.12 94 LYS A O 1
ATOM 755 N N . LYS A 1 95 ? -18.106 -14.760 -3.636 1.00 80.00 95 LYS A N 1
ATOM 756 C CA . LYS A 1 95 ? -17.462 -13.863 -4.608 1.00 80.00 95 LYS A CA 1
ATOM 757 C C . LYS A 1 95 ? -16.767 -12.681 -3.943 1.00 80.00 95 LYS A C 1
ATOM 759 O O . LYS A 1 95 ? -16.185 -11.858 -4.643 1.00 80.00 95 LYS A O 1
ATOM 764 N N . THR A 1 96 ? -16.858 -12.570 -2.624 1.00 82.00 96 THR A N 1
ATOM 765 C CA . THR A 1 96 ? -16.334 -11.419 -1.906 1.00 82.00 96 THR A CA 1
ATOM 766 C C . THR A 1 96 ? -15.270 -11.875 -0.929 1.00 82.00 96 THR A C 1
ATOM 768 O O . THR A 1 96 ? -15.507 -12.735 -0.088 1.00 82.00 96 THR A O 1
ATOM 771 N N . ALA A 1 97 ? -14.086 -11.295 -1.061 1.00 77.75 97 ALA A N 1
ATOM 772 C CA . ALA A 1 97 ? -13.038 -11.374 -0.063 1.00 77.75 97 ALA A CA 1
ATOM 773 C C . ALA A 1 97 ? -13.016 -10.049 0.699 1.00 77.75 97 ALA A C 1
ATOM 775 O O . ALA A 1 97 ? -13.306 -8.993 0.136 1.00 77.75 97 ALA A O 1
ATOM 776 N N . VAL A 1 98 ? -12.738 -10.110 1.995 1.00 76.75 98 VAL A N 1
ATOM 777 C CA . VAL A 1 98 ? -12.836 -8.944 2.867 1.00 76.75 98 VAL A CA 1
ATOM 778 C C . VAL A 1 98 ? -11.626 -8.890 3.781 1.00 76.75 98 VAL A C 1
ATOM 780 O O . VAL A 1 98 ? -11.376 -9.836 4.527 1.00 76.75 98 VAL A O 1
ATOM 783 N N . PHE A 1 99 ? -10.923 -7.767 3.748 1.00 74.56 99 PHE A N 1
ATOM 784 C CA . PHE A 1 99 ? -9.962 -7.362 4.756 1.00 74.56 99 PHE A CA 1
ATOM 785 C C . PHE A 1 99 ? -10.555 -6.178 5.514 1.00 74.56 99 PHE A C 1
ATOM 787 O O . PHE A 1 99 ? -10.758 -5.097 4.962 1.00 74.56 99 PHE A O 1
ATOM 794 N N . MET A 1 100 ? -10.899 -6.420 6.776 1.00 73.81 100 MET A N 1
ATOM 795 C CA . MET A 1 100 ? -11.464 -5.401 7.644 1.00 73.81 100 MET A CA 1
ATOM 796 C C . MET A 1 100 ? -10.670 -5.293 8.929 1.00 73.81 100 MET A C 1
ATOM 798 O O . MET A 1 100 ? -10.684 -6.209 9.754 1.00 73.81 100 MET A O 1
ATOM 802 N N . ASP A 1 101 ? -9.999 -4.165 9.096 1.00 69.38 101 ASP A N 1
ATOM 803 C CA . ASP A 1 101 ? -9.091 -3.955 10.208 1.00 69.38 101 ASP A CA 1
ATOM 804 C C . ASP A 1 101 ? -9.700 -3.090 11.319 1.00 69.38 101 ASP A C 1
ATOM 806 O O . ASP A 1 101 ? -10.794 -2.538 11.201 1.00 69.38 101 ASP A O 1
ATOM 810 N N . SER A 1 102 ? -9.014 -3.038 12.459 1.00 73.81 102 SER A N 1
ATOM 811 C CA . SER A 1 102 ? -9.504 -2.357 13.662 1.00 73.81 102 SER A CA 1
ATOM 812 C C . SER A 1 102 ? -9.024 -0.908 13.802 1.00 73.81 102 SER A C 1
ATOM 814 O O . SER A 1 102 ? -9.126 -0.357 14.898 1.00 73.81 102 SER A O 1
ATOM 816 N N . CYS A 1 103 ? -8.520 -0.276 12.741 1.00 69.75 103 CYS A N 1
ATOM 817 C CA . CYS A 1 103 ? -8.085 1.115 12.808 1.00 69.75 103 CYS A CA 1
ATOM 818 C C . CYS A 1 103 ? -9.250 2.102 12.748 1.00 69.75 103 CYS A C 1
ATOM 820 O O . CYS A 1 103 ? -10.305 1.829 12.181 1.00 69.75 103 CYS A O 1
ATOM 822 N N . LEU A 1 104 ? -9.024 3.281 13.331 1.00 72.25 104 LEU A N 1
ATOM 823 C CA . LEU A 1 104 ? -9.950 4.419 13.363 1.00 72.25 104 LEU A CA 1
ATOM 824 C C . LEU A 1 104 ? -9.777 5.327 12.137 1.00 72.25 104 LEU A C 1
ATOM 826 O O . LEU A 1 104 ? -9.893 6.542 12.235 1.00 72.25 104 LEU A O 1
ATOM 830 N N . VAL A 1 105 ? -9.469 4.762 10.972 1.00 67.62 105 VAL A N 1
ATOM 831 C CA . VAL A 1 105 ? -9.182 5.534 9.753 1.00 67.62 105 VAL A CA 1
ATOM 832 C C . VAL A 1 105 ? -10.453 5.680 8.917 1.00 67.62 105 VAL A C 1
ATOM 834 O O . VAL A 1 105 ? -11.182 4.714 8.724 1.00 67.62 105 VAL A O 1
ATOM 837 N N . HIS A 1 106 ? -10.722 6.883 8.407 1.00 69.38 106 HIS A N 1
ATOM 838 C CA . HIS A 1 106 ? -11.870 7.161 7.528 1.00 69.38 106 HIS A CA 1
ATOM 839 C C . HIS A 1 106 ? -11.629 6.723 6.067 1.00 69.38 106 HIS A C 1
ATOM 841 O O . HIS A 1 106 ? -12.573 6.500 5.317 1.00 69.38 106 HIS A O 1
ATOM 847 N N . ASN A 1 107 ? -10.370 6.564 5.648 1.00 61.72 107 ASN A N 1
ATOM 848 C CA . ASN A 1 107 ? -10.019 6.092 4.313 1.00 61.72 107 ASN A CA 1
ATOM 849 C C . ASN A 1 107 ? -8.688 5.328 4.295 1.00 61.72 107 ASN A C 1
ATOM 851 O O . ASN A 1 107 ? -7.631 5.919 4.488 1.00 61.72 107 ASN A O 1
ATOM 855 N N . GLN A 1 108 ? -8.751 4.025 4.030 1.00 57.44 108 GLN A N 1
ATOM 856 C CA . GLN A 1 108 ? -7.576 3.145 3.999 1.00 57.44 108 GLN A CA 1
ATOM 857 C C . GLN A 1 108 ? -6.827 3.160 2.668 1.00 57.44 108 GLN A C 1
ATOM 859 O O . GLN A 1 108 ? -5.668 2.771 2.612 1.00 57.44 108 GLN A O 1
ATOM 864 N N . CYS A 1 109 ? -7.493 3.592 1.597 1.00 53.81 109 CYS A N 1
ATOM 865 C CA . CYS A 1 109 ? -6.945 3.549 0.245 1.00 53.81 109 CYS A CA 1
ATOM 866 C C . CYS A 1 109 ? -6.325 4.882 -0.183 1.00 53.81 109 CYS A C 1
ATOM 868 O O . CYS A 1 109 ? -5.677 4.934 -1.222 1.00 53.81 109 CYS A O 1
ATOM 870 N N . SER A 1 110 ? -6.563 5.973 0.554 1.00 45.44 110 SER A N 1
ATOM 871 C CA . SER A 1 110 ? -6.091 7.311 0.162 1.00 45.44 110 SER A CA 1
ATOM 872 C C . SER A 1 110 ? -5.192 7.999 1.180 1.00 45.44 110 SER A C 1
ATOM 874 O O . SER A 1 110 ? -4.612 9.024 0.836 1.00 45.44 110 SER A O 1
ATOM 876 N N . VAL A 1 111 ? -5.084 7.495 2.415 1.00 44.97 111 VAL A N 1
ATOM 877 C CA . VAL A 1 111 ? -4.255 8.117 3.458 1.00 44.97 111 VAL A CA 1
ATOM 878 C C . VAL A 1 111 ? -3.536 7.034 4.256 1.00 44.97 111 VAL A C 1
ATOM 880 O O . VAL A 1 111 ? -4.149 6.091 4.753 1.00 44.97 111 VAL A O 1
ATOM 883 N N . ASN A 1 112 ? -2.217 7.165 4.338 1.00 46.09 112 ASN A N 1
ATOM 884 C CA . ASN A 1 112 ? -1.277 6.122 4.736 1.00 46.09 112 ASN A CA 1
ATOM 885 C C . ASN A 1 112 ? -1.101 6.008 6.266 1.00 46.09 112 ASN A C 1
ATOM 887 O O . ASN A 1 112 ? 0.019 5.890 6.753 1.00 46.09 112 ASN A O 1
ATOM 891 N N . ASP A 1 113 ? -2.182 6.135 7.043 1.00 46.06 113 ASP A N 1
ATOM 892 C CA . ASP A 1 113 ? -2.032 6.706 8.388 1.00 46.06 113 ASP A CA 1
ATOM 893 C C . ASP A 1 113 ? -1.848 5.747 9.573 1.00 46.06 113 ASP A C 1
ATOM 895 O O . ASP A 1 113 ? -1.416 6.243 10.605 1.00 46.06 113 ASP A O 1
ATOM 899 N N . LEU A 1 114 ? -2.132 4.432 9.545 1.00 45.06 114 LEU A N 1
ATOM 900 C CA . LEU A 1 114 ? -2.140 3.670 10.823 1.00 45.06 114 LEU A CA 1
ATOM 901 C C . LEU A 1 114 ? -1.776 2.167 10.802 1.00 45.06 114 LEU A C 1
ATOM 903 O O . LEU A 1 114 ? -2.166 1.449 11.723 1.00 45.06 114 LEU A O 1
ATOM 907 N N . TRP A 1 115 ? -0.998 1.655 9.846 1.00 37.44 115 TRP A N 1
ATOM 908 C CA . TRP A 1 115 ? -0.620 0.229 9.874 1.00 37.44 115 TRP A CA 1
ATOM 909 C C . TRP A 1 115 ? 0.830 -0.023 9.509 1.00 37.44 115 TRP A C 1
ATOM 911 O O . TRP A 1 115 ? 1.099 -0.340 8.364 1.00 37.44 115 TRP A O 1
ATOM 921 N N . THR A 1 116 ? 1.762 0.029 10.464 1.00 38.25 116 THR A N 1
ATOM 922 C CA . THR A 1 116 ? 3.128 -0.447 10.201 1.00 38.25 116 THR A CA 1
ATOM 923 C C . THR A 1 116 ? 3.778 -1.138 11.391 1.00 38.25 116 THR A C 1
ATOM 925 O O . THR A 1 116 ? 4.031 -0.551 12.443 1.00 38.25 116 THR A O 1
ATOM 928 N N . THR A 1 117 ? 4.066 -2.427 11.225 1.00 42.25 117 THR A N 1
ATOM 929 C CA . THR A 1 117 ? 4.861 -3.206 12.177 1.00 42.25 117 THR A CA 1
ATOM 930 C C . THR A 1 117 ? 6.331 -2.786 12.145 1.00 42.25 117 THR A C 1
ATOM 932 O O . THR A 1 117 ? 6.888 -2.557 11.082 1.00 42.25 117 THR A O 1
ATOM 935 N N . ILE A 1 118 ? 6.944 -2.748 13.331 1.00 38.88 118 ILE A N 1
ATOM 936 C CA . ILE A 1 118 ? 8.307 -2.319 13.662 1.00 38.88 118 ILE A CA 1
ATOM 937 C C . ILE A 1 118 ? 9.243 -3.534 13.801 1.00 38.88 118 ILE A C 1
ATOM 939 O O . ILE A 1 118 ? 8.981 -4.413 14.624 1.00 38.88 118 ILE A O 1
ATOM 943 N N . GLN A 1 119 ? 10.380 -3.541 13.112 1.00 35.53 119 GLN A N 1
ATOM 944 C CA . GLN A 1 119 ? 11.565 -4.323 13.456 1.00 35.53 119 GLN A CA 1
ATOM 945 C C . GLN A 1 119 ? 12.598 -3.350 14.044 1.00 35.53 119 GLN A C 1
ATOM 947 O O . GLN A 1 119 ? 13.078 -2.452 13.359 1.00 35.53 119 GLN A O 1
ATOM 952 N N . VAL A 1 120 ? 12.898 -3.470 15.341 1.00 33.78 120 VAL A N 1
ATOM 953 C CA . VAL A 1 120 ? 13.996 -2.709 15.958 1.00 33.78 120 VAL A CA 1
ATOM 954 C C . VAL A 1 120 ? 15.294 -3.401 15.566 1.00 33.78 120 VAL A C 1
ATOM 956 O O . VAL A 1 120 ? 15.641 -4.446 16.122 1.00 33.78 120 VAL A O 1
ATOM 959 N N . GLU A 1 121 ? 16.010 -2.843 14.598 1.00 34.56 121 GLU A N 1
ATOM 960 C CA . GLU A 1 121 ? 17.411 -3.192 14.406 1.00 34.56 121 GLU A CA 1
ATOM 961 C C . GLU A 1 121 ? 18.215 -2.499 15.506 1.00 34.56 121 GLU A C 1
ATOM 963 O O . GLU A 1 121 ? 18.499 -1.306 15.439 1.00 34.56 121 GLU A O 1
ATOM 968 N N . THR A 1 122 ? 18.567 -3.232 16.564 1.00 29.98 122 THR A N 1
ATOM 969 C CA . THR A 1 122 ? 19.476 -2.730 17.605 1.00 29.98 122 THR A CA 1
ATOM 970 C C . THR A 1 122 ? 20.875 -2.489 17.026 1.00 29.98 122 THR A C 1
ATOM 972 O O . THR A 1 122 ? 21.777 -3.316 17.161 1.00 29.98 122 THR A O 1
ATOM 975 N N . LEU A 1 123 ? 21.085 -1.333 16.400 1.00 32.09 123 LEU A N 1
ATOM 976 C CA . LEU A 1 123 ? 22.407 -0.759 16.180 1.00 32.09 123 LEU A CA 1
ATOM 977 C C . LEU A 1 123 ? 22.820 -0.046 17.472 1.00 32.09 123 LEU A C 1
ATOM 979 O O . LEU A 1 123 ? 22.472 1.108 17.713 1.00 32.09 123 LEU A O 1
ATOM 983 N N . GLN A 1 124 ? 23.572 -0.742 18.330 1.00 28.42 124 GLN A N 1
ATOM 984 C CA . GLN A 1 124 ? 24.266 -0.094 19.445 1.00 28.42 124 GLN A CA 1
ATOM 985 C C . GLN A 1 124 ? 25.364 0.821 18.888 1.00 28.42 124 GLN A C 1
ATOM 987 O O . GLN A 1 124 ? 26.508 0.404 18.707 1.00 28.42 124 GLN A O 1
ATOM 992 N N . LEU A 1 125 ? 25.024 2.082 18.624 1.00 34.25 125 LEU A N 1
ATOM 993 C CA . LEU A 1 125 ? 26.022 3.131 18.451 1.00 34.25 125 LEU A CA 1
ATOM 994 C C . LEU A 1 125 ? 26.581 3.554 19.824 1.00 34.25 125 LEU A C 1
ATOM 996 O O . LEU A 1 125 ? 25.874 3.471 20.836 1.00 34.25 125 LEU A O 1
ATOM 1000 N N . PRO A 1 126 ? 27.851 4.000 19.900 1.00 33.44 126 PRO A N 1
ATOM 1001 C CA . PRO A 1 126 ? 28.472 4.386 21.161 1.00 33.44 126 PRO A CA 1
ATOM 1002 C C . PRO A 1 126 ? 27.665 5.500 21.828 1.00 33.44 126 PRO A C 1
ATOM 1004 O O . PRO A 1 126 ? 27.368 6.518 21.204 1.00 33.44 126 PRO A O 1
ATOM 1007 N N . ARG A 1 127 ? 27.323 5.316 23.110 1.00 36.12 127 ARG A N 1
ATOM 1008 C CA . ARG A 1 127 ? 26.616 6.314 23.923 1.00 36.12 127 ARG A CA 1
ATOM 1009 C C . ARG A 1 127 ? 27.377 7.641 23.929 1.00 36.12 127 ARG A C 1
ATOM 1011 O O . ARG A 1 127 ? 28.238 7.853 24.779 1.00 36.12 127 ARG A O 1
ATOM 1018 N N . HIS A 1 128 ? 26.962 8.583 23.094 1.00 39.78 128 HIS A N 1
ATOM 1019 C CA . HIS A 1 128 ? 27.108 9.997 23.410 1.00 39.78 128 HIS A CA 1
ATOM 1020 C C . HIS A 1 128 ? 25.836 10.457 24.117 1.00 39.78 128 HIS A C 1
ATOM 1022 O O . HIS A 1 128 ? 24.915 11.017 23.536 1.00 39.78 128 HIS A O 1
ATOM 1028 N N . SER A 1 129 ? 25.791 10.161 25.417 1.00 42.03 129 SER A N 1
ATOM 1029 C CA . SER A 1 129 ? 24.831 10.760 26.336 1.00 42.03 129 SER A CA 1
ATOM 1030 C C . SER A 1 129 ? 25.158 12.238 26.487 1.00 42.03 129 SER A C 1
ATOM 1032 O O . SER A 1 129 ? 26.063 12.581 27.245 1.00 42.03 129 SER A O 1
ATOM 1034 N N . LEU A 1 130 ? 24.365 13.099 25.861 1.00 45.84 130 LEU A N 1
ATOM 1035 C CA . LEU A 1 130 ? 24.089 14.434 26.373 1.00 45.84 130 LEU A CA 1
ATOM 1036 C C . LEU A 1 130 ? 22.580 14.670 26.210 1.00 45.84 130 LEU A C 1
ATOM 1038 O O . LEU A 1 130 ? 22.072 14.797 25.105 1.00 45.84 130 LEU A O 1
ATOM 1042 N N . THR A 1 131 ? 21.873 14.671 27.344 1.00 46.41 131 THR A N 1
ATOM 1043 C CA . THR A 1 131 ? 20.456 15.050 27.527 1.00 46.41 131 THR A CA 1
ATOM 1044 C C . THR A 1 131 ? 19.368 14.129 26.930 1.00 46.41 131 THR A C 1
ATOM 1046 O O . THR A 1 131 ? 18.831 14.362 25.861 1.00 46.41 131 THR A O 1
ATOM 1049 N N . GLY A 1 132 ? 18.969 13.111 27.705 1.00 51.84 132 GLY A N 1
ATOM 1050 C CA . GLY A 1 132 ? 17.561 12.787 27.994 1.00 51.84 132 GLY A CA 1
ATOM 1051 C C . GLY A 1 132 ? 16.562 12.535 26.854 1.00 51.84 132 GLY A C 1
ATOM 1052 O O . GLY A 1 132 ? 15.553 13.225 26.798 1.00 51.84 132 GLY A O 1
ATOM 1053 N N . THR A 1 133 ? 16.765 11.521 26.010 1.00 55.75 133 THR A N 1
ATOM 1054 C CA . THR A 1 133 ? 15.709 10.605 25.499 1.00 55.75 133 THR A CA 1
ATOM 1055 C C . THR A 1 133 ? 16.371 9.503 24.667 1.00 55.75 133 THR A C 1
ATOM 1057 O O . THR A 1 133 ? 17.160 9.803 23.778 1.00 55.75 133 THR A O 1
ATOM 1060 N N . ALA A 1 134 ? 16.102 8.229 24.970 1.00 65.19 134 ALA A N 1
ATOM 1061 C CA . ALA A 1 134 ? 16.564 7.120 24.137 1.00 65.19 134 ALA A CA 1
ATOM 1062 C C . ALA A 1 134 ? 15.719 7.080 22.853 1.00 65.19 134 ALA A C 1
ATOM 1064 O O . ALA A 1 134 ? 14.489 7.002 22.919 1.00 65.19 134 ALA A O 1
ATOM 1065 N N . MET A 1 135 ? 16.387 7.213 21.709 1.00 67.06 135 MET A N 1
ATOM 1066 C CA . MET A 1 135 ? 15.796 7.087 20.379 1.00 67.06 135 MET A CA 1
ATOM 1067 C C . MET A 1 135 ? 16.202 5.730 19.810 1.00 67.06 135 MET A C 1
ATOM 1069 O O . MET A 1 135 ? 17.373 5.364 19.885 1.00 67.06 135 MET A O 1
ATOM 1073 N N . GLU A 1 136 ? 15.242 5.021 19.234 1.00 70.38 136 GLU A N 1
ATOM 1074 C CA . GLU A 1 136 ? 15.413 3.710 18.612 1.00 70.38 136 GLU A CA 1
ATOM 1075 C C . GLU A 1 136 ? 15.110 3.829 17.115 1.00 70.38 136 GLU A C 1
ATOM 1077 O O . GLU A 1 136 ? 14.206 4.574 16.721 1.00 70.38 136 GLU A O 1
ATOM 1082 N N . ILE A 1 137 ? 15.858 3.103 16.283 1.00 72.94 137 ILE A N 1
ATOM 1083 C CA . ILE A 1 137 ? 15.546 2.969 14.859 1.00 72.94 137 ILE A CA 1
ATOM 1084 C C . ILE A 1 137 ? 14.549 1.827 14.661 1.00 72.94 137 ILE A C 1
ATOM 1086 O O . ILE A 1 137 ? 14.675 0.743 15.234 1.00 72.94 137 ILE A O 1
ATOM 1090 N N . VAL A 1 138 ? 13.533 2.097 13.857 1.00 69.88 138 VAL A N 1
ATOM 1091 C CA . VAL A 1 138 ? 12.390 1.228 13.617 1.00 69.88 138 VAL A CA 1
ATOM 1092 C C . VAL A 1 138 ? 12.281 0.992 12.123 1.00 69.88 138 VAL A C 1
ATOM 1094 O O . VAL A 1 138 ? 12.144 1.957 11.383 1.00 69.88 138 VAL A O 1
ATOM 1097 N N . PHE A 1 139 ? 12.325 -0.266 11.692 1.00 72.38 139 PHE A N 1
ATOM 1098 C CA . PHE A 1 139 ? 12.058 -0.674 10.315 1.00 72.38 139 PHE A CA 1
ATOM 1099 C C . PHE A 1 139 ? 10.600 -1.103 10.163 1.00 72.38 139 PHE A C 1
ATOM 1101 O O . PHE A 1 139 ? 10.107 -1.939 10.920 1.00 72.38 139 PHE A O 1
ATOM 1108 N N . PHE A 1 140 ? 9.902 -0.539 9.191 1.00 71.81 140 PHE A N 1
ATOM 1109 C CA . PHE A 1 140 ? 8.495 -0.800 8.949 1.00 71.81 140 PHE A CA 1
ATOM 1110 C C . PHE A 1 140 ? 8.333 -1.979 7.989 1.00 71.81 140 PHE A C 1
ATOM 1112 O O . PHE A 1 140 ? 8.377 -1.807 6.777 1.00 71.81 140 PHE A O 1
ATOM 1119 N N . VAL A 1 141 ? 8.132 -3.188 8.512 1.00 68.44 141 VAL A N 1
ATOM 1120 C CA . VAL A 1 141 ? 8.184 -4.447 7.730 1.00 68.44 141 VAL A CA 1
ATOM 1121 C C . VAL A 1 141 ? 7.115 -4.568 6.637 1.00 68.44 141 VAL A C 1
ATOM 1123 O O . VAL A 1 141 ? 7.236 -5.395 5.739 1.00 68.44 141 VAL A O 1
ATOM 1126 N N . ASP A 1 142 ? 6.069 -3.749 6.692 1.00 73.12 142 ASP A N 1
ATOM 1127 C CA . ASP A 1 142 ? 5.008 -3.727 5.681 1.00 73.12 142 ASP A CA 1
ATOM 1128 C C . ASP A 1 142 ? 5.277 -2.704 4.561 1.00 73.12 142 ASP A C 1
ATOM 1130 O O . ASP A 1 142 ? 4.594 -2.724 3.543 1.00 73.12 142 ASP A O 1
ATOM 1134 N N . TYR A 1 143 ? 6.293 -1.844 4.729 1.00 69.75 143 TYR A N 1
ATOM 1135 C CA . TYR A 1 143 ? 6.601 -0.712 3.838 1.00 69.75 143 TYR A CA 1
ATOM 1136 C C . TYR A 1 143 ? 8.056 -0.684 3.359 1.00 69.75 143 TYR A C 1
ATOM 1138 O O . TYR A 1 143 ? 8.338 -0.187 2.274 1.00 69.75 143 TYR A O 1
ATOM 1146 N N . GLY A 1 144 ? 8.985 -1.225 4.146 1.00 68.00 144 GLY A N 1
ATOM 1147 C CA . GLY A 1 144 ? 10.407 -1.309 3.822 1.00 68.00 144 GLY A CA 1
ATOM 1148 C C . GLY A 1 144 ? 11.239 -0.076 4.196 1.00 68.00 144 GLY A C 1
ATOM 1149 O O . GLY A 1 144 ? 12.437 -0.066 3.930 1.00 68.00 144 GLY A O 1
ATOM 1150 N N . ASN A 1 145 ? 10.656 0.963 4.804 1.00 74.56 145 ASN A N 1
ATOM 1151 C CA . ASN A 1 145 ? 11.395 2.144 5.271 1.00 74.56 145 ASN A CA 1
ATOM 1152 C C . ASN A 1 145 ? 11.773 2.047 6.759 1.00 74.56 145 ASN A C 1
ATOM 1154 O O . ASN A 1 145 ? 11.192 1.261 7.502 1.00 74.56 145 ASN A O 1
ATOM 1158 N N . SER A 1 146 ? 12.701 2.899 7.207 1.00 76.19 146 SER A N 1
ATOM 1159 C CA . SER A 1 146 ? 13.077 3.023 8.621 1.00 76.19 146 SER A CA 1
ATOM 1160 C C . SER A 1 146 ? 12.936 4.453 9.138 1.00 76.19 146 SER A C 1
ATOM 1162 O O . SER A 1 146 ? 13.167 5.407 8.395 1.00 76.19 146 SER A O 1
ATOM 1164 N N . GLU A 1 147 ? 12.621 4.612 10.423 1.00 73.44 147 GLU A N 1
ATOM 1165 C CA . GLU A 1 147 ? 12.517 5.913 11.094 1.00 73.44 147 GLU A CA 1
ATOM 1166 C C . GLU A 1 147 ? 13.059 5.862 12.530 1.00 73.44 147 GLU A C 1
ATOM 1168 O O . GLU A 1 147 ? 13.052 4.824 13.190 1.00 73.44 147 GLU A O 1
ATOM 1173 N N . TRP A 1 148 ? 13.532 7.006 13.026 1.00 75.62 148 TRP A N 1
ATOM 1174 C CA . TRP A 1 148 ? 13.907 7.189 14.425 1.00 75.62 148 TRP A CA 1
ATOM 1175 C C . TRP A 1 148 ? 12.689 7.555 15.271 1.00 75.62 148 TRP A C 1
ATOM 1177 O O . TRP A 1 148 ? 12.054 8.580 15.038 1.00 75.62 148 TRP A O 1
ATOM 1187 N N . THR A 1 149 ? 12.414 6.788 16.323 1.00 75.00 149 THR A N 1
ATOM 1188 C CA . THR A 1 149 ? 11.312 7.076 17.250 1.00 75.00 149 THR A CA 1
ATOM 1189 C C . THR A 1 149 ? 11.728 6.918 18.708 1.00 75.00 149 THR A C 1
ATOM 1191 O O . THR A 1 149 ? 12.812 6.435 19.027 1.00 75.00 149 THR A O 1
ATOM 1194 N N . ARG A 1 150 ? 10.867 7.359 19.624 1.00 72.06 150 ARG A N 1
ATOM 1195 C CA . ARG A 1 150 ? 11.079 7.203 21.068 1.00 72.06 150 ARG A CA 1
ATOM 1196 C C . ARG A 1 150 ? 10.604 5.830 21.514 1.00 72.06 150 ARG A C 1
ATOM 1198 O O . ARG A 1 150 ? 9.550 5.376 21.074 1.00 72.06 150 ARG A O 1
ATOM 1205 N N . GLU A 1 151 ? 11.283 5.246 22.498 1.00 71.62 151 GLU A N 1
ATOM 1206 C CA . GLU A 1 151 ? 10.868 3.976 23.117 1.00 71.62 151 GLU A CA 1
ATOM 1207 C C . GLU A 1 151 ? 9.392 3.997 23.568 1.00 71.62 151 GLU A C 1
ATOM 1209 O O . GLU A 1 151 ? 8.661 3.029 23.388 1.00 71.62 151 GLU A O 1
ATOM 1214 N N . SER A 1 152 ? 8.902 5.137 24.071 1.00 71.69 152 SER A N 1
ATOM 1215 C CA . SER A 1 152 ? 7.510 5.301 24.516 1.00 71.69 152 SER A CA 1
ATOM 1216 C C . SER A 1 152 ? 6.457 5.077 23.420 1.00 71.69 152 SER A C 1
ATOM 1218 O O . SER A 1 152 ? 5.312 4.729 23.740 1.00 71.69 152 SER A O 1
ATOM 1220 N N . HIS A 1 153 ? 6.829 5.283 22.152 1.00 73.19 153 HIS A N 1
ATOM 1221 C CA . HIS A 1 153 ? 5.970 5.080 20.981 1.00 73.19 153 HIS A CA 1
ATOM 1222 C C . HIS A 1 153 ? 6.000 3.634 20.469 1.00 73.19 153 HIS A C 1
ATOM 1224 O O . HIS A 1 153 ? 5.134 3.250 19.689 1.00 73.19 153 HIS A O 1
ATOM 1230 N N . VAL A 1 154 ? 6.937 2.808 20.940 1.00 69.62 154 VAL A N 1
ATOM 1231 C CA . VAL A 1 154 ? 7.030 1.394 20.571 1.00 69.62 154 VAL A CA 1
ATOM 1232 C C . VAL A 1 154 ? 6.208 0.562 21.556 1.00 69.62 154 VAL A C 1
ATOM 1234 O O . VAL A 1 154 ? 6.313 0.711 22.775 1.00 69.62 154 VAL A O 1
ATOM 1237 N N . LYS A 1 155 ? 5.353 -0.327 21.042 1.00 73.06 155 LYS A N 1
ATOM 1238 C CA . LYS A 1 155 ? 4.543 -1.254 21.848 1.00 73.06 155 LYS A CA 1
ATOM 1239 C C . LYS A 1 155 ? 4.868 -2.696 21.486 1.00 73.06 155 LYS A C 1
ATOM 1241 O O . LYS A 1 155 ? 5.283 -3.000 20.372 1.00 73.06 155 LYS A O 1
ATOM 1246 N N . ARG A 1 156 ? 4.642 -3.608 22.434 1.00 68.69 156 ARG A N 1
ATOM 1247 C CA . ARG A 1 156 ? 4.795 -5.044 22.191 1.00 68.69 156 ARG A CA 1
ATOM 1248 C C . ARG A 1 156 ? 3.782 -5.512 21.146 1.00 68.69 156 ARG A C 1
ATOM 1250 O O . ARG A 1 156 ? 2.580 -5.339 21.332 1.00 68.69 156 ARG A O 1
ATOM 1257 N N . MET A 1 157 ? 4.273 -6.201 20.122 1.00 71.25 157 MET A N 1
ATOM 1258 C CA . MET A 1 157 ? 3.432 -6.865 19.135 1.00 71.25 157 MET A CA 1
ATOM 1259 C C . MET A 1 157 ? 2.691 -8.059 19.742 1.00 71.25 157 MET A C 1
ATOM 1261 O O . MET A 1 157 ? 3.306 -8.959 20.324 1.00 71.25 157 MET A O 1
ATOM 1265 N N . LEU A 1 158 ? 1.363 -8.078 19.606 1.00 72.81 158 LEU A N 1
ATOM 1266 C CA . LEU A 1 158 ? 0.563 -9.242 19.979 1.00 72.81 158 LEU A CA 1
ATOM 1267 C C . LEU A 1 158 ? 0.670 -10.320 18.889 1.00 72.81 158 LEU A C 1
ATOM 1269 O O . LEU A 1 158 ? 0.602 -9.980 17.709 1.00 72.81 158 LEU A O 1
ATOM 1273 N N . PRO A 1 159 ? 0.752 -11.618 19.245 1.00 68.38 159 PRO A N 1
ATOM 1274 C CA . PRO A 1 159 ? 0.874 -12.699 18.264 1.00 68.38 159 PRO A CA 1
ATOM 1275 C C . PRO A 1 159 ? -0.239 -12.732 17.213 1.00 68.38 159 PRO A C 1
ATOM 1277 O O . PRO A 1 159 ? -0.008 -13.166 16.092 1.00 68.38 159 PRO A O 1
ATOM 1280 N N . HIS A 1 160 ? -1.440 -12.247 17.545 1.00 74.44 160 HIS A N 1
ATOM 1281 C CA . HIS A 1 160 ? -2.546 -12.198 16.591 1.00 74.44 160 HIS A CA 1
ATOM 1282 C C . HIS A 1 160 ? -2.315 -11.194 15.450 1.00 74.44 160 HIS A C 1
ATOM 1284 O O . HIS A 1 160 ? -2.942 -11.331 14.411 1.00 74.44 160 HIS A O 1
ATOM 1290 N N . PHE A 1 161 ? -1.388 -10.240 15.576 1.00 65.75 161 PHE A N 1
ATOM 1291 C CA . PHE A 1 161 ? -0.997 -9.358 14.469 1.00 65.75 161 PHE A CA 1
ATOM 1292 C C . PHE A 1 161 ? 0.093 -9.964 13.569 1.00 65.75 161 PHE A C 1
ATOM 1294 O O . PHE A 1 161 ? 0.324 -9.459 12.482 1.00 65.75 161 PHE A O 1
ATOM 1301 N N . LEU A 1 162 ? 0.709 -11.080 13.976 1.00 66.75 162 LEU A N 1
ATOM 1302 C CA . LEU A 1 162 ? 1.789 -11.763 13.245 1.00 66.75 162 LEU A CA 1
ATOM 1303 C C . LEU A 1 162 ? 1.297 -12.921 12.362 1.00 66.75 162 LEU A C 1
ATOM 1305 O O . LEU A 1 162 ? 2.093 -13.733 11.898 1.00 66.75 162 LEU A O 1
ATOM 1309 N N . HIS A 1 163 ? -0.017 -13.060 12.180 1.00 72.00 163 HIS A N 1
ATOM 1310 C CA . HIS A 1 163 ? -0.579 -14.149 11.377 1.00 72.00 163 HIS A CA 1
ATOM 1311 C C . HIS A 1 163 ? -0.431 -13.913 9.866 1.00 72.00 163 HIS A C 1
ATOM 1313 O O . HIS A 1 163 ? -0.534 -14.865 9.091 1.00 72.00 163 HIS A O 1
ATOM 1319 N N . LEU A 1 164 ? -0.207 -12.662 9.455 1.00 60.00 164 LEU A N 1
ATOM 1320 C CA . LEU A 1 164 ? 0.122 -12.298 8.084 1.00 60.00 164 LEU A CA 1
ATOM 1321 C C . LEU A 1 164 ? 1.647 -12.241 7.923 1.00 60.00 164 LEU A C 1
ATOM 1323 O O . LEU A 1 164 ? 2.335 -11.797 8.845 1.00 60.00 164 LEU A O 1
ATOM 1327 N N . PRO A 1 165 ? 2.186 -12.670 6.768 1.00 63.59 165 PRO A N 1
ATOM 1328 C CA . PRO A 1 165 ? 3.566 -12.369 6.405 1.00 63.59 165 PRO A CA 1
ATOM 1329 C C . PRO A 1 165 ? 3.810 -10.856 6.405 1.00 63.59 165 PRO A C 1
ATOM 1331 O O . PRO A 1 165 ? 2.871 -10.078 6.286 1.00 63.59 165 PRO A O 1
ATOM 1334 N N . PHE A 1 166 ? 5.063 -10.430 6.487 1.00 73.88 166 PHE A N 1
ATOM 1335 C CA . PHE A 1 166 ? 5.407 -9.027 6.261 1.00 73.88 166 PHE A CA 1
ATOM 1336 C C . PHE A 1 166 ? 5.158 -8.654 4.798 1.00 73.88 166 PHE A C 1
ATOM 1338 O O . PHE A 1 166 ? 5.435 -9.462 3.905 1.00 73.88 166 PHE A O 1
ATOM 1345 N N . GLN A 1 167 ? 4.561 -7.483 4.569 1.00 76.88 167 GLN A N 1
ATOM 1346 C CA . GLN A 1 167 ? 4.048 -7.125 3.242 1.00 76.88 167 GLN A CA 1
ATOM 1347 C C . GLN A 1 167 ? 5.112 -6.518 2.319 1.00 76.88 167 GLN A C 1
ATOM 1349 O O . GLN A 1 167 ? 5.033 -6.726 1.107 1.00 76.88 167 GLN A O 1
ATOM 1354 N N . ALA A 1 168 ? 6.123 -5.824 2.856 1.00 74.19 168 ALA A N 1
ATOM 1355 C CA . ALA A 1 168 ? 7.214 -5.317 2.034 1.00 74.19 168 ALA A CA 1
ATOM 1356 C C . ALA A 1 168 ? 8.234 -6.419 1.755 1.00 74.19 168 ALA A C 1
ATOM 1358 O O . ALA A 1 168 ? 8.702 -7.124 2.651 1.00 74.19 168 ALA A O 1
ATOM 1359 N N . LEU A 1 169 ? 8.603 -6.537 0.484 1.00 74.81 169 LEU A N 1
ATOM 1360 C CA . LEU A 1 169 ? 9.659 -7.424 0.029 1.00 74.81 169 LEU A CA 1
ATOM 1361 C C . LEU A 1 169 ? 10.817 -6.577 -0.476 1.00 74.81 169 LEU A C 1
ATOM 1363 O O . LEU A 1 169 ? 10.655 -5.776 -1.392 1.00 74.81 169 LEU A O 1
ATOM 1367 N N . GLU A 1 170 ? 11.991 -6.782 0.109 1.00 77.38 170 GLU A N 1
ATOM 1368 C CA . GLU A 1 170 ? 13.216 -6.201 -0.418 1.00 77.38 170 GLU A CA 1
ATOM 1369 C C . GLU A 1 170 ? 13.581 -6.887 -1.741 1.00 77.38 170 GLU A C 1
ATOM 1371 O O . GLU A 1 170 ? 13.672 -8.118 -1.838 1.00 77.38 170 GLU A O 1
ATOM 1376 N N . CYS A 1 171 ? 13.789 -6.079 -2.775 1.00 79.38 171 CYS A N 1
ATOM 1377 C CA . CYS A 1 171 ? 14.132 -6.547 -4.107 1.00 79.38 171 CYS A CA 1
ATOM 1378 C C . CYS A 1 171 ? 15.134 -5.616 -4.787 1.00 79.38 171 CYS A C 1
ATOM 1380 O O . CYS A 1 171 ? 15.238 -4.434 -4.469 1.00 79.38 171 CYS A O 1
ATOM 1382 N N . PHE A 1 172 ? 15.837 -6.165 -5.770 1.00 84.56 172 PHE A N 1
ATOM 1383 C CA . PHE A 1 172 ? 16.807 -5.455 -6.588 1.00 84.56 172 PHE A CA 1
ATOM 1384 C C . PHE A 1 172 ? 16.274 -5.336 -8.007 1.00 84.56 172 PHE A C 1
ATOM 1386 O O . PHE A 1 172 ? 15.776 -6.310 -8.578 1.00 84.56 172 PHE A O 1
ATOM 1393 N N . LEU A 1 173 ? 16.422 -4.149 -8.592 1.00 88.94 173 LEU A N 1
ATOM 1394 C CA . LEU A 1 173 ? 16.173 -3.967 -10.013 1.00 88.94 173 LEU A CA 1
ATOM 1395 C C . LEU A 1 173 ? 17.208 -4.784 -10.796 1.00 88.94 173 LEU A C 1
ATOM 1397 O O . LEU A 1 173 ? 18.416 -4.607 -10.637 1.00 88.94 173 LEU A O 1
ATOM 1401 N N . GLY A 1 174 ? 16.727 -5.731 -11.590 1.00 87.88 174 GLY A N 1
ATOM 1402 C CA . GLY A 1 174 ? 17.566 -6.665 -12.317 1.00 87.88 174 GLY A CA 1
ATOM 1403 C C . GLY A 1 174 ? 18.208 -6.052 -13.555 1.00 87.88 174 GLY A C 1
ATOM 1404 O O . GLY A 1 174 ? 17.707 -5.097 -14.152 1.00 87.88 174 GLY A O 1
ATOM 1405 N N . ASN A 1 175 ? 19.307 -6.679 -13.966 1.00 88.25 175 ASN A N 1
ATOM 1406 C CA . ASN A 1 175 ? 20.032 -6.393 -15.202 1.00 88.25 175 ASN A CA 1
ATOM 1407 C C . ASN A 1 175 ? 20.642 -4.981 -15.302 1.00 88.25 175 ASN A C 1
ATOM 1409 O O . ASN A 1 175 ? 21.020 -4.560 -16.391 1.00 88.25 175 ASN A O 1
ATOM 1413 N N . VAL A 1 176 ? 20.796 -4.268 -14.180 1.00 90.00 176 VAL A N 1
ATOM 1414 C CA . VAL A 1 176 ? 21.430 -2.940 -14.122 1.00 90.00 176 VAL A CA 1
ATOM 1415 C C . VAL A 1 176 ? 22.430 -2.819 -12.987 1.00 90.00 176 VAL A C 1
ATOM 1417 O O . VAL A 1 176 ? 22.284 -3.435 -11.934 1.00 90.00 176 VAL A O 1
ATOM 1420 N N . GLU A 1 177 ? 23.426 -1.967 -13.195 1.00 87.00 177 GLU A N 1
ATOM 1421 C CA . GLU A 1 177 ? 24.414 -1.587 -12.190 1.00 87.00 177 GLU A CA 1
ATOM 1422 C C . GLU A 1 177 ? 24.806 -0.106 -12.344 1.00 87.00 177 GLU A C 1
ATOM 1424 O O . GLU A 1 177 ? 24.642 0.466 -13.432 1.00 87.00 177 GLU A O 1
ATOM 1429 N N . PRO A 1 178 ? 25.309 0.542 -11.277 1.00 86.94 178 PRO A N 1
ATOM 1430 C CA . PRO A 1 178 ? 25.707 1.939 -11.351 1.00 86.94 178 PRO A CA 1
ATOM 1431 C C . PRO A 1 178 ? 26.879 2.134 -12.318 1.00 86.94 178 PRO A C 1
ATOM 1433 O O . PRO A 1 178 ? 27.746 1.267 -12.499 1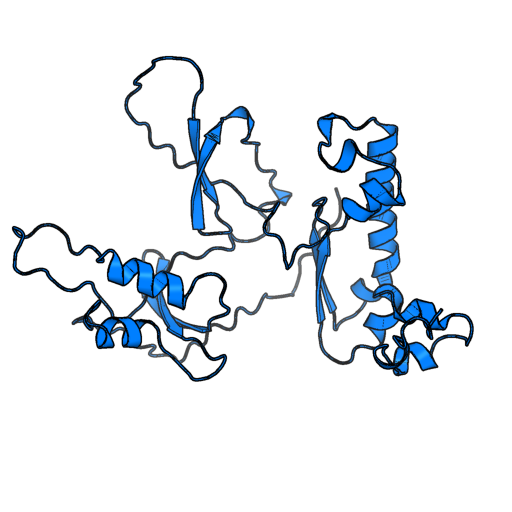.00 86.94 178 PRO A O 1
ATOM 1436 N N . VAL A 1 179 ? 26.906 3.302 -12.959 1.00 84.25 179 VAL A N 1
ATOM 1437 C CA . VAL A 1 179 ? 27.996 3.685 -13.859 1.00 84.25 179 VAL A CA 1
ATOM 1438 C C . VAL A 1 179 ? 29.262 3.921 -13.036 1.00 84.25 179 VAL A C 1
ATOM 1440 O O . VAL A 1 179 ? 29.223 4.514 -11.964 1.00 84.25 179 VAL A O 1
ATOM 1443 N N . ARG A 1 180 ? 30.407 3.433 -13.524 1.00 71.00 180 ARG A N 1
ATOM 1444 C CA . ARG A 1 180 ? 31.696 3.694 -12.877 1.00 71.00 180 ARG A CA 1
ATOM 1445 C C . ARG A 1 180 ? 32.141 5.115 -13.191 1.00 71.00 180 ARG A C 1
ATOM 1447 O O . ARG A 1 180 ? 32.452 5.396 -14.348 1.00 71.00 180 ARG A O 1
ATOM 1454 N N . ASP A 1 181 ? 32.299 5.949 -12.172 1.00 57.84 181 ASP A N 1
ATOM 1455 C CA . ASP A 1 181 ? 33.058 7.183 -12.330 1.00 57.84 181 ASP A CA 1
ATOM 1456 C C . ASP A 1 181 ? 34.551 6.854 -12.397 1.00 57.84 181 ASP A C 1
ATOM 1458 O O . ASP A 1 181 ? 35.163 6.340 -11.461 1.00 57.84 181 ASP A O 1
ATOM 1462 N N . ALA A 1 182 ? 35.166 7.148 -13.543 1.00 51.09 182 ALA A N 1
ATOM 1463 C CA . ALA A 1 182 ? 36.584 6.900 -13.809 1.00 51.09 182 ALA A CA 1
ATOM 1464 C C . ALA A 1 182 ? 37.545 7.763 -12.952 1.00 51.09 182 ALA A C 1
ATOM 1466 O O . ALA A 1 182 ? 38.758 7.701 -13.152 1.00 51.09 182 ALA A O 1
ATOM 1467 N N . GLY A 1 183 ? 37.021 8.583 -12.032 1.00 51.00 183 GLY A N 1
ATOM 1468 C CA . GLY A 1 183 ? 37.758 9.630 -11.322 1.00 51.00 183 GLY A CA 1
ATOM 1469 C C . GLY A 1 183 ? 38.128 9.347 -9.865 1.00 51.00 183 GLY A C 1
ATOM 1470 O O . GLY A 1 183 ? 39.025 10.012 -9.354 1.00 51.00 183 GLY A O 1
ATOM 1471 N N . GLU A 1 184 ? 37.512 8.375 -9.186 1.00 47.09 184 GLU A N 1
ATOM 1472 C CA . GLU A 1 184 ? 37.710 8.210 -7.739 1.00 47.09 184 GLU A CA 1
ATOM 1473 C C . GLU A 1 184 ? 38.180 6.805 -7.365 1.00 47.09 184 GLU A C 1
ATOM 1475 O O . GLU A 1 184 ? 37.404 5.887 -7.133 1.00 47.09 184 GLU A O 1
ATOM 1480 N N . ASN A 1 185 ? 39.506 6.652 -7.311 1.00 45.78 185 ASN A N 1
ATOM 1481 C CA . ASN A 1 185 ? 40.272 5.806 -6.386 1.00 45.78 185 ASN A CA 1
ATOM 1482 C C . ASN A 1 185 ? 39.644 4.470 -5.937 1.00 45.78 185 ASN A C 1
ATOM 1484 O O . ASN A 1 185 ? 39.777 4.088 -4.773 1.00 45.78 185 ASN A O 1
ATOM 1488 N N . GLY A 1 186 ? 39.006 3.739 -6.853 1.00 50.69 186 GLY A N 1
ATOM 1489 C CA . GLY A 1 186 ? 38.561 2.360 -6.659 1.00 50.69 186 GLY A CA 1
ATOM 1490 C C . GLY A 1 186 ? 37.677 2.122 -5.434 1.00 50.69 186 GLY A C 1
ATOM 1491 O O . GLY A 1 186 ? 37.745 1.030 -4.865 1.00 50.69 186 GLY A O 1
ATOM 1492 N N . ARG A 1 187 ? 36.882 3.105 -4.992 1.00 48.69 187 ARG A N 1
ATOM 1493 C CA . ARG A 1 187 ? 35.985 2.929 -3.845 1.00 48.69 187 ARG A CA 1
ATOM 1494 C C . ARG A 1 187 ? 34.544 3.279 -4.214 1.00 48.69 187 ARG A C 1
ATOM 1496 O O . ARG A 1 187 ? 34.224 4.434 -4.441 1.00 48.69 187 ARG A O 1
ATOM 1503 N N . THR A 1 188 ? 33.740 2.210 -4.185 1.00 49.84 188 THR A N 1
ATOM 1504 C CA . THR A 1 188 ? 32.267 2.098 -4.167 1.00 49.84 188 THR A CA 1
ATOM 1505 C C . THR A 1 188 ? 31.506 2.249 -5.500 1.00 49.84 188 THR A C 1
ATOM 1507 O O . THR A 1 188 ? 31.567 3.271 -6.170 1.00 49.84 188 THR A O 1
ATOM 1510 N N . LEU A 1 189 ? 30.794 1.172 -5.889 1.00 64.12 189 LEU A N 1
ATOM 1511 C CA . LEU A 1 189 ? 29.746 1.148 -6.923 1.00 64.12 189 LEU A CA 1
ATOM 1512 C C . LEU A 1 189 ? 28.462 1.727 -6.304 1.00 64.12 189 LEU A C 1
ATOM 1514 O O . LEU A 1 189 ? 27.548 0.977 -5.966 1.00 64.12 189 LEU A O 1
ATOM 1518 N N . ASP A 1 190 ? 28.412 3.040 -6.118 1.00 74.25 190 ASP A N 1
ATOM 1519 C CA . ASP A 1 190 ? 27.221 3.695 -5.575 1.00 74.25 190 ASP A CA 1
ATOM 1520 C C . ASP A 1 190 ? 26.376 4.305 -6.699 1.00 74.25 190 ASP A C 1
ATOM 1522 O O . ASP A 1 190 ? 26.886 4.732 -7.735 1.00 74.25 190 ASP A O 1
ATOM 1526 N N . TRP A 1 191 ? 25.057 4.320 -6.509 1.00 82.06 191 TRP A N 1
ATOM 1527 C CA . TRP A 1 191 ? 24.125 4.959 -7.436 1.00 82.06 191 TRP A CA 1
ATOM 1528 C C . TRP A 1 191 ? 24.235 6.481 -7.345 1.00 82.06 191 TRP A C 1
ATOM 1530 O O . TRP A 1 191 ? 24.241 7.035 -6.246 1.00 82.06 191 TRP A O 1
ATOM 1540 N N . SER A 1 192 ? 24.274 7.166 -8.492 1.00 83.56 192 SER A N 1
ATOM 1541 C CA . SER A 1 192 ? 24.287 8.630 -8.498 1.00 83.56 192 SER A CA 1
ATOM 1542 C C . SER A 1 192 ? 22.971 9.201 -7.958 1.00 83.56 192 SER A C 1
ATOM 1544 O O . SER A 1 192 ? 21.914 8.562 -8.020 1.00 83.56 192 SER A O 1
ATOM 1546 N N . VAL A 1 193 ? 23.013 10.440 -7.461 1.00 83.25 193 VAL A N 1
ATOM 1547 C CA . VAL A 1 193 ? 21.817 11.141 -6.966 1.00 83.25 193 VAL A CA 1
ATOM 1548 C C . VAL A 1 193 ? 20.764 11.257 -8.073 1.00 83.25 193 VAL A C 1
ATOM 1550 O O . VAL A 1 193 ? 19.571 11.085 -7.820 1.00 83.25 193 VAL A O 1
ATOM 1553 N N . GLU A 1 194 ? 21.195 11.483 -9.314 1.00 86.62 194 GLU A N 1
ATOM 1554 C CA . GLU A 1 194 ? 20.339 11.544 -10.498 1.00 86.62 194 GLU A CA 1
ATOM 1555 C C . GLU A 1 194 ? 19.701 10.188 -10.816 1.00 86.62 194 GLU A C 1
ATOM 1557 O O . GLU A 1 194 ? 18.511 10.139 -11.146 1.00 86.62 194 GLU A O 1
ATOM 1562 N N . ALA A 1 195 ? 20.455 9.091 -10.675 1.00 87.25 195 ALA A N 1
ATOM 1563 C CA . ALA A 1 195 ? 19.939 7.737 -10.850 1.00 87.25 195 ALA A CA 1
ATOM 1564 C C . ALA A 1 195 ? 18.839 7.439 -9.820 1.00 87.25 195 ALA A C 1
ATOM 1566 O O . ALA A 1 195 ? 17.742 7.016 -10.191 1.00 87.25 195 ALA A O 1
ATOM 1567 N N . MET A 1 196 ? 19.096 7.742 -8.543 1.00 85.94 196 MET A N 1
ATOM 1568 C CA . MET A 1 196 ? 18.137 7.547 -7.452 1.00 85.94 196 MET A CA 1
ATOM 1569 C C . MET A 1 196 ? 16.885 8.416 -7.620 1.00 85.94 196 MET A C 1
ATOM 1571 O O . MET A 1 196 ? 15.769 7.916 -7.485 1.00 85.94 196 MET A O 1
ATOM 1575 N N . ALA A 1 197 ? 17.047 9.701 -7.951 1.00 83.75 197 ALA A N 1
ATOM 1576 C CA . ALA A 1 197 ? 15.930 10.619 -8.171 1.00 83.75 197 ALA A CA 1
ATOM 1577 C C . ALA A 1 197 ? 15.070 10.194 -9.370 1.00 83.75 197 ALA A C 1
ATOM 1579 O O . ALA A 1 197 ? 13.840 10.235 -9.303 1.00 83.75 197 ALA A O 1
ATOM 1580 N N . THR A 1 198 ? 15.708 9.735 -10.450 1.00 88.56 198 THR A N 1
ATOM 1581 C CA . THR A 1 198 ? 15.006 9.215 -11.628 1.00 88.56 198 THR A CA 1
ATOM 1582 C C . THR A 1 198 ? 14.241 7.945 -11.282 1.00 88.56 198 THR A C 1
ATOM 1584 O O . THR A 1 198 ? 13.041 7.885 -11.544 1.00 88.56 198 THR A O 1
ATOM 1587 N N . PHE A 1 199 ? 14.888 6.965 -10.643 1.00 91.00 199 PHE A N 1
ATOM 1588 C CA . PHE A 1 199 ? 14.238 5.726 -10.206 1.00 91.00 199 PHE A CA 1
ATOM 1589 C C . PHE A 1 199 ? 13.033 6.012 -9.307 1.00 91.00 199 PHE A C 1
ATOM 1591 O O . PHE A 1 199 ? 11.948 5.476 -9.530 1.00 91.00 199 PHE A O 1
ATOM 1598 N N . LYS A 1 200 ? 13.196 6.929 -8.350 1.00 86.81 200 LYS A N 1
ATOM 1599 C CA . LYS A 1 200 ? 12.122 7.390 -7.475 1.00 86.81 200 LYS A CA 1
ATOM 1600 C C . LYS A 1 200 ? 10.961 8.000 -8.269 1.00 86.81 200 LYS A C 1
ATOM 1602 O O . LYS A 1 200 ? 9.831 7.573 -8.096 1.00 86.81 200 LYS A O 1
ATOM 1607 N N . SER A 1 201 ? 11.225 8.905 -9.216 1.00 88.81 201 SER A N 1
ATOM 1608 C CA . SER A 1 201 ? 10.172 9.496 -10.067 1.00 88.81 201 SER A CA 1
ATOM 1609 C C . SER A 1 201 ? 9.430 8.474 -10.942 1.00 88.81 201 SER A C 1
ATOM 1611 O O . SER A 1 201 ? 8.286 8.692 -11.351 1.00 88.81 201 SER A O 1
ATOM 1613 N N . LEU A 1 202 ? 10.093 7.360 -11.262 1.00 86.94 202 LEU A N 1
ATOM 1614 C CA . LEU A 1 202 ? 9.526 6.277 -12.053 1.00 86.94 202 LEU A CA 1
ATOM 1615 C C . LEU A 1 202 ? 8.689 5.319 -11.200 1.00 86.94 202 LEU A C 1
ATOM 1617 O O . LEU A 1 202 ? 7.787 4.713 -11.764 1.00 86.94 202 LEU A O 1
ATOM 1621 N N . THR A 1 203 ? 8.934 5.226 -9.887 1.00 87.12 203 THR A N 1
ATOM 1622 C CA . THR A 1 203 ? 8.344 4.197 -9.010 1.00 87.12 203 THR A CA 1
ATOM 1623 C C . THR A 1 203 ? 7.435 4.699 -7.895 1.00 87.12 203 THR A C 1
ATOM 1625 O O . THR A 1 203 ? 6.484 4.006 -7.544 1.00 87.12 203 THR A O 1
ATOM 1628 N N . GLU A 1 204 ? 7.712 5.868 -7.323 1.00 81.62 204 GLU A N 1
ATOM 1629 C CA . GLU A 1 204 ? 6.999 6.373 -6.148 1.00 81.62 204 GLU A CA 1
ATOM 1630 C C . GLU A 1 204 ? 5.524 6.639 -6.466 1.00 81.62 204 GLU A C 1
ATOM 1632 O O . GLU A 1 204 ? 5.204 7.269 -7.475 1.00 81.62 204 GLU A O 1
ATOM 1637 N N . ASP A 1 205 ? 4.644 6.139 -5.595 1.00 77.44 205 ASP A N 1
ATOM 1638 C CA . ASP A 1 205 ? 3.186 6.256 -5.686 1.00 77.44 205 ASP A CA 1
ATOM 1639 C C . ASP A 1 205 ? 2.573 5.728 -6.999 1.00 77.44 205 ASP A C 1
ATOM 1641 O O . ASP A 1 205 ? 1.508 6.181 -7.428 1.00 77.44 205 ASP A O 1
ATOM 1645 N N . LYS A 1 206 ? 3.220 4.737 -7.635 1.00 78.69 206 LYS A N 1
ATOM 1646 C CA . LYS A 1 206 ? 2.724 4.086 -8.858 1.00 78.69 206 LYS A CA 1
ATOM 1647 C C . LYS A 1 206 ? 2.447 2.601 -8.680 1.00 78.69 206 LYS A C 1
ATOM 1649 O O . LYS A 1 206 ? 3.123 1.898 -7.933 1.00 78.69 206 LYS A O 1
ATOM 1654 N N . ILE A 1 207 ? 1.466 2.116 -9.438 1.00 79.00 207 ILE A N 1
ATOM 1655 C CA . ILE A 1 207 ? 1.188 0.688 -9.589 1.00 79.00 207 ILE A CA 1
ATOM 1656 C C . ILE A 1 207 ? 2.019 0.182 -10.765 1.00 79.00 207 ILE A C 1
ATOM 1658 O O . ILE A 1 207 ? 1.818 0.613 -11.895 1.00 79.00 207 ILE A O 1
ATOM 1662 N N . LEU A 1 208 ? 2.947 -0.729 -10.486 1.00 82.62 208 LEU A N 1
ATOM 1663 C CA . LEU A 1 208 ? 3.871 -1.290 -11.469 1.00 82.62 208 LEU A CA 1
ATOM 1664 C C . LEU A 1 208 ? 3.738 -2.809 -11.511 1.00 82.62 208 LEU A C 1
ATOM 1666 O O . LEU A 1 208 ? 3.322 -3.435 -10.532 1.00 82.62 208 LEU A O 1
ATOM 1670 N N . ILE A 1 209 ? 4.155 -3.406 -12.622 1.00 83.31 209 ILE A N 1
ATOM 1671 C CA . ILE A 1 209 ? 4.286 -4.855 -12.737 1.00 83.31 209 ILE A CA 1
ATOM 1672 C C . ILE A 1 209 ? 5.735 -5.2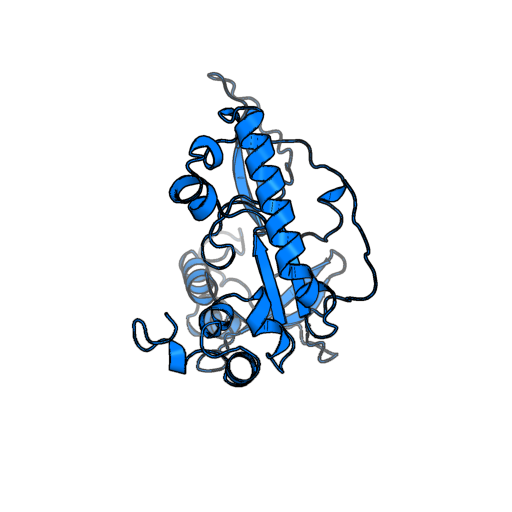40 -12.444 1.00 83.31 209 ILE A C 1
ATOM 1674 O O . ILE A 1 209 ? 6.672 -4.701 -13.032 1.00 83.31 209 ILE A O 1
ATOM 1678 N N . ALA A 1 210 ? 5.915 -6.188 -11.523 1.00 80.88 210 ALA A N 1
ATOM 1679 C CA . ALA A 1 210 ? 7.212 -6.755 -11.178 1.00 80.88 210 ALA A CA 1
ATOM 1680 C C . ALA A 1 210 ? 7.295 -8.212 -11.656 1.00 80.88 210 ALA A C 1
ATOM 1682 O O . ALA A 1 210 ? 6.605 -9.095 -11.140 1.00 80.88 210 ALA A O 1
ATOM 1683 N N . HIS A 1 211 ? 8.172 -8.485 -12.617 1.00 81.44 211 HIS A N 1
ATOM 1684 C CA . HIS A 1 211 ? 8.507 -9.841 -13.040 1.00 81.44 211 HIS A CA 1
ATOM 1685 C C . HIS A 1 211 ? 9.726 -10.349 -12.280 1.00 81.44 211 HIS A C 1
ATOM 1687 O O . HIS A 1 211 ? 10.796 -9.750 -12.328 1.00 81.44 211 HIS A O 1
ATOM 1693 N N . ILE A 1 212 ? 9.591 -11.490 -11.600 1.00 78.38 212 ILE A N 1
ATOM 1694 C CA . ILE A 1 212 ? 10.710 -12.103 -10.882 1.00 78.38 212 ILE A CA 1
ATOM 1695 C C . ILE A 1 212 ? 11.663 -12.737 -11.898 1.00 78.38 212 ILE A C 1
ATOM 1697 O O . ILE A 1 212 ? 11.323 -13.707 -12.575 1.00 78.38 212 ILE A O 1
ATOM 1701 N N . LEU A 1 213 ? 12.880 -12.207 -11.971 1.00 77.50 213 LEU A N 1
ATOM 1702 C CA . LEU A 1 213 ? 13.946 -12.730 -12.823 1.00 77.50 213 LEU A CA 1
ATOM 1703 C C . LEU A 1 213 ? 14.687 -13.874 -12.133 1.00 77.50 213 LEU A C 1
ATOM 1705 O O . LEU A 1 213 ? 14.991 -14.892 -12.753 1.00 77.50 213 LEU A O 1
ATOM 1709 N N . SER A 1 214 ? 14.982 -13.709 -10.842 1.00 71.12 214 SER A N 1
ATOM 1710 C CA . SER A 1 214 ? 15.681 -14.708 -10.036 1.00 71.12 214 SER A CA 1
ATOM 1711 C C . SER A 1 214 ? 15.493 -14.474 -8.549 1.00 71.12 214 SER A C 1
ATOM 1713 O O . SER A 1 214 ? 15.161 -13.379 -8.092 1.00 71.12 214 SER A O 1
ATOM 1715 N N . LYS A 1 215 ? 15.757 -15.534 -7.793 1.00 72.19 215 LYS A N 1
ATOM 1716 C CA . LYS A 1 215 ? 15.812 -15.534 -6.344 1.00 72.19 215 LYS A CA 1
ATOM 1717 C C . LYS A 1 215 ? 17.130 -16.162 -5.900 1.00 72.19 215 LYS A C 1
ATOM 1719 O O . LYS A 1 215 ? 17.375 -17.343 -6.155 1.00 72.19 215 LYS A O 1
ATOM 1724 N N . ALA A 1 216 ? 17.973 -15.378 -5.241 1.00 63.66 216 ALA A N 1
ATOM 1725 C CA . ALA A 1 216 ? 19.243 -15.847 -4.706 1.00 63.66 216 ALA A CA 1
ATOM 1726 C C . ALA A 1 216 ? 19.044 -16.688 -3.430 1.00 63.66 216 ALA A C 1
ATOM 1728 O O . ALA A 1 216 ? 17.989 -16.674 -2.791 1.00 63.66 216 ALA A O 1
ATOM 1729 N N . TRP A 1 217 ? 20.074 -17.445 -3.040 1.00 50.28 217 TRP A N 1
ATOM 1730 C CA . TRP A 1 217 ? 20.017 -18.346 -1.877 1.00 50.28 217 TRP A CA 1
ATOM 1731 C C . TRP A 1 217 ? 19.804 -17.616 -0.546 1.00 50.28 217 TRP A C 1
ATOM 1733 O O . TRP A 1 217 ? 19.234 -18.181 0.384 1.00 50.28 217 TRP A O 1
ATOM 1743 N N . ASN A 1 218 ? 20.214 -16.353 -0.471 1.00 56.00 218 ASN A N 1
ATOM 1744 C CA . ASN A 1 218 ? 19.986 -15.456 0.660 1.00 56.00 218 ASN A CA 1
ATOM 1745 C C . ASN A 1 218 ? 18.589 -14.797 0.643 1.00 56.00 218 ASN A C 1
ATOM 1747 O O . ASN A 1 218 ? 18.379 -13.839 1.373 1.00 56.00 218 ASN A O 1
ATOM 1751 N N . GLN A 1 219 ? 17.649 -15.298 -0.169 1.00 60.22 219 GLN A N 1
ATOM 1752 C CA . GLN A 1 219 ? 16.293 -14.762 -0.362 1.00 60.22 219 GLN A CA 1
ATOM 1753 C C . GLN A 1 219 ? 16.208 -13.434 -1.127 1.00 60.22 219 GLN A C 1
ATOM 1755 O O . GLN A 1 219 ? 15.095 -12.965 -1.346 1.00 60.22 219 GLN A O 1
ATOM 1760 N N . THR A 1 220 ? 17.322 -12.867 -1.599 1.00 66.75 220 THR A N 1
ATOM 1761 C CA . THR A 1 220 ? 17.295 -11.661 -2.435 1.00 66.75 220 THR A CA 1
ATOM 1762 C C . THR A 1 220 ? 16.542 -11.919 -3.740 1.00 66.75 220 THR A C 1
ATOM 1764 O O . THR A 1 220 ? 16.830 -12.888 -4.450 1.00 66.75 220 THR A O 1
ATOM 1767 N N . ILE A 1 221 ? 15.585 -11.049 -4.061 1.00 74.88 221 ILE A N 1
ATOM 1768 C CA . ILE A 1 221 ? 14.752 -11.141 -5.264 1.00 74.88 221 ILE A CA 1
ATOM 1769 C C . ILE A 1 221 ? 15.240 -10.112 -6.282 1.00 74.88 221 ILE A C 1
ATOM 1771 O O . ILE A 1 221 ? 15.358 -8.934 -5.958 1.00 74.88 221 ILE A O 1
ATOM 1775 N N . TYR A 1 222 ? 15.493 -10.553 -7.511 1.00 77.88 222 TYR A N 1
ATOM 1776 C CA . TYR A 1 222 ? 15.784 -9.674 -8.642 1.00 77.88 222 TYR A CA 1
ATOM 1777 C C . TYR A 1 222 ? 14.545 -9.564 -9.518 1.00 77.88 222 TYR A C 1
ATOM 1779 O O . TYR A 1 222 ? 13.984 -10.591 -9.915 1.00 77.88 222 TYR A O 1
ATOM 1787 N N . VAL A 1 223 ? 14.129 -8.337 -9.817 1.00 83.19 223 VAL A N 1
ATOM 1788 C CA . VAL A 1 223 ? 12.902 -8.063 -10.570 1.00 83.19 223 VAL A CA 1
ATOM 1789 C C . VAL A 1 223 ? 13.173 -7.216 -11.802 1.00 83.19 223 VAL A C 1
ATOM 1791 O O . VAL A 1 223 ? 13.998 -6.305 -11.778 1.00 83.19 223 VAL A O 1
ATOM 1794 N N . ASP A 1 224 ? 12.451 -7.505 -12.873 1.00 85.81 224 ASP A N 1
ATOM 1795 C CA . ASP A 1 224 ? 12.210 -6.548 -13.942 1.00 85.81 224 ASP A CA 1
ATOM 1796 C C . ASP A 1 224 ? 10.945 -5.771 -13.581 1.00 85.81 224 ASP A C 1
ATOM 1798 O O . ASP A 1 224 ? 9.908 -6.375 -13.304 1.00 85.81 224 ASP A O 1
ATOM 1802 N N . LEU A 1 225 ? 11.055 -4.449 -13.506 1.00 86.94 225 LEU A N 1
ATOM 1803 C CA . LEU A 1 225 ? 9.993 -3.574 -13.025 1.00 86.94 225 LEU A CA 1
ATOM 1804 C C . LEU A 1 225 ? 9.568 -2.658 -14.166 1.00 86.94 225 LEU A C 1
ATOM 1806 O O . LEU A 1 225 ? 10.407 -1.939 -14.720 1.00 86.94 225 LEU A O 1
ATOM 1810 N N . PHE A 1 226 ? 8.286 -2.688 -14.512 1.00 85.69 226 PHE A N 1
ATOM 1811 C CA . PHE A 1 226 ? 7.769 -1.932 -15.643 1.00 85.69 226 PHE A CA 1
ATOM 1812 C C . PHE A 1 226 ? 6.388 -1.335 -15.374 1.00 85.69 226 PHE A C 1
ATOM 1814 O O . PHE A 1 226 ? 5.555 -1.899 -14.661 1.00 85.69 226 PHE A O 1
ATOM 1821 N N . ASP A 1 227 ? 6.189 -0.145 -15.928 1.00 86.00 227 ASP A N 1
ATOM 1822 C CA . ASP A 1 227 ? 4.913 0.565 -15.955 1.00 86.00 227 ASP A CA 1
ATOM 1823 C C . ASP A 1 227 ? 4.119 0.093 -17.181 1.00 86.00 227 ASP A C 1
ATOM 1825 O O . ASP A 1 227 ? 4.705 -0.115 -18.244 1.00 86.00 227 ASP A O 1
ATOM 1829 N N . THR A 1 228 ? 2.810 -0.107 -17.028 1.00 84.81 228 THR A N 1
ATOM 1830 C CA . THR A 1 228 ? 1.903 -0.542 -18.104 1.00 84.81 228 THR A CA 1
ATOM 1831 C C . THR A 1 228 ? 0.696 0.378 -18.284 1.00 84.81 228 THR A C 1
ATOM 1833 O O . THR A 1 228 ? -0.260 -0.016 -18.952 1.00 84.81 228 THR A O 1
ATOM 1836 N N . ASP A 1 229 ? 0.683 1.564 -17.667 1.00 76.12 229 ASP A N 1
ATOM 1837 C CA . ASP A 1 229 ? -0.488 2.455 -17.688 1.00 76.12 229 ASP A CA 1
ATOM 1838 C C . ASP A 1 229 ? -0.740 3.062 -19.083 1.00 76.12 229 ASP A C 1
ATOM 1840 O O . ASP A 1 229 ? -1.872 3.096 -19.566 1.00 76.12 229 ASP A O 1
ATOM 1844 N N . VAL A 1 230 ? 0.325 3.491 -19.775 1.00 74.69 230 VAL A N 1
ATOM 1845 C CA . VAL A 1 230 ? 0.235 4.090 -21.125 1.00 74.69 230 VAL A CA 1
ATOM 1846 C C . VAL A 1 230 ? 0.975 3.252 -22.165 1.00 74.69 230 VAL A C 1
ATOM 1848 O O . VAL A 1 230 ? 0.397 2.854 -23.174 1.00 74.69 230 VAL A O 1
ATOM 1851 N N . GLU A 1 231 ? 2.249 2.969 -21.913 1.00 81.94 231 GLU A N 1
ATOM 1852 C CA . GLU A 1 231 ? 3.106 2.100 -22.719 1.00 81.94 231 GLU A CA 1
ATOM 1853 C C . GLU A 1 231 ? 3.936 1.232 -21.772 1.00 81.94 231 GLU A C 1
ATOM 1855 O O . GLU A 1 231 ? 4.170 1.623 -20.629 1.00 81.94 231 GLU A O 1
ATOM 1860 N N . GLU A 1 232 ? 4.378 0.063 -22.241 1.00 86.81 232 GLU A N 1
ATOM 1861 C CA . GLU A 1 232 ? 5.234 -0.827 -21.454 1.00 86.81 232 GLU A CA 1
ATOM 1862 C C . GLU A 1 232 ? 6.638 -0.221 -21.322 1.00 86.81 232 GLU A C 1
ATOM 1864 O O . GLU A 1 232 ? 7.445 -0.254 -22.256 1.00 86.81 232 GLU A O 1
ATOM 1869 N N . ILE A 1 233 ? 6.927 0.357 -20.155 1.00 90.12 233 ILE A N 1
ATOM 1870 C CA . ILE A 1 233 ? 8.192 1.045 -19.881 1.00 90.12 233 ILE A CA 1
ATOM 1871 C C . ILE A 1 233 ? 8.946 0.290 -18.795 1.00 90.12 233 ILE A C 1
ATOM 1873 O O . ILE A 1 233 ? 8.598 0.359 -17.618 1.00 90.12 233 ILE A O 1
ATOM 1877 N N . HIS A 1 234 ? 10.036 -0.375 -19.179 1.00 92.38 234 HIS A N 1
ATOM 1878 C CA . HIS A 1 234 ? 10.939 -1.011 -18.223 1.00 92.38 234 HIS A CA 1
ATOM 1879 C C . HIS A 1 234 ? 11.879 0.007 -17.580 1.00 92.38 234 HIS A C 1
ATOM 1881 O O . HIS A 1 234 ? 12.637 0.706 -18.259 1.00 92.38 234 HIS A O 1
ATOM 1887 N N . ILE A 1 235 ? 11.882 0.051 -16.252 1.00 92.50 235 ILE A N 1
ATOM 1888 C CA . ILE A 1 235 ? 12.603 1.068 -15.479 1.00 92.50 235 ILE A CA 1
ATOM 1889 C C . ILE A 1 235 ? 14.121 0.923 -15.628 1.00 92.50 235 ILE A C 1
ATOM 1891 O O . ILE A 1 235 ? 14.833 1.924 -15.713 1.00 92.50 235 ILE A O 1
ATOM 1895 N N . ASN A 1 236 ? 14.621 -0.311 -15.730 1.00 92.50 236 ASN A N 1
ATOM 1896 C CA . ASN A 1 236 ? 16.037 -0.577 -15.979 1.00 92.50 236 ASN A CA 1
ATOM 1897 C C . ASN A 1 236 ? 16.524 0.035 -17.306 1.00 92.50 236 ASN A C 1
ATOM 1899 O O . ASN A 1 236 ? 17.561 0.700 -17.325 1.00 92.50 236 ASN A O 1
ATOM 1903 N N . LYS A 1 237 ? 15.750 -0.108 -18.390 1.00 94.25 237 LYS A N 1
ATOM 1904 C CA . LYS A 1 237 ? 16.061 0.462 -19.709 1.00 94.25 237 LYS A CA 1
ATOM 1905 C C . LYS A 1 237 ? 16.100 1.984 -19.656 1.00 94.25 237 LYS A C 1
ATOM 1907 O O . LYS A 1 237 ? 17.057 2.572 -20.147 1.00 94.25 237 LYS A O 1
ATOM 1912 N N . VAL A 1 238 ? 15.138 2.614 -18.977 1.00 95.00 238 VAL A N 1
ATOM 1913 C CA . VAL A 1 238 ? 15.104 4.081 -18.833 1.00 95.00 238 VAL A CA 1
ATOM 1914 C C . VAL A 1 238 ? 16.356 4.611 -18.125 1.00 95.00 238 VAL A C 1
ATOM 1916 O O . VAL A 1 238 ? 16.904 5.639 -18.530 1.00 95.00 238 VAL A O 1
ATOM 1919 N N . LEU A 1 239 ? 16.836 3.923 -17.083 1.00 92.56 239 LEU A N 1
ATOM 1920 C CA . LEU A 1 239 ? 18.067 4.317 -16.388 1.00 92.56 239 LEU A CA 1
ATOM 1921 C C . LEU A 1 239 ? 19.308 4.172 -17.283 1.00 92.56 239 LEU A C 1
ATOM 1923 O O . LEU A 1 239 ? 20.176 5.046 -17.255 1.00 92.56 239 LEU A O 1
ATOM 1927 N N . ILE A 1 240 ? 19.378 3.114 -18.098 1.00 94.06 240 ILE A N 1
ATOM 1928 C CA . ILE A 1 240 ? 20.475 2.897 -19.056 1.00 94.06 240 ILE A CA 1
ATOM 1929 C C . ILE A 1 240 ? 20.457 3.959 -20.163 1.00 94.06 240 ILE A C 1
ATOM 1931 O O . ILE A 1 240 ? 21.481 4.581 -20.438 1.00 94.06 240 ILE A O 1
ATOM 1935 N N . GLU A 1 241 ? 19.300 4.216 -20.773 1.00 95.25 241 GLU A N 1
ATOM 1936 C CA . GLU A 1 241 ? 19.143 5.188 -21.866 1.00 95.25 241 GLU A CA 1
ATOM 1937 C C . GLU A 1 241 ? 19.492 6.617 -21.438 1.00 95.25 241 GLU A C 1
ATOM 1939 O O . GLU A 1 241 ? 20.053 7.388 -22.217 1.00 95.25 241 GLU A O 1
ATOM 1944 N N . LYS A 1 242 ? 19.205 6.967 -20.178 1.00 93.31 242 LYS A N 1
ATOM 1945 C CA . LYS A 1 242 ? 19.595 8.254 -19.584 1.00 93.31 242 LYS A CA 1
ATOM 1946 C C . LYS A 1 242 ? 21.073 8.321 -19.181 1.00 93.31 242 LYS A C 1
ATOM 1948 O O . LYS A 1 242 ? 21.526 9.385 -18.769 1.00 93.31 242 LYS A O 1
ATOM 1953 N N . GLY A 1 243 ? 21.819 7.221 -19.293 1.00 92.69 243 GLY A N 1
ATOM 1954 C CA . GLY A 1 243 ? 23.224 7.134 -18.894 1.00 92.69 243 GLY A CA 1
ATOM 1955 C C . GLY A 1 243 ? 23.441 7.103 -17.378 1.00 92.69 243 GLY A C 1
ATOM 1956 O O . GLY A 1 243 ? 24.546 7.376 -16.922 1.00 92.69 243 GLY A O 1
ATOM 1957 N N . PHE A 1 244 ? 22.401 6.795 -16.597 1.00 88.69 244 PHE A N 1
ATOM 1958 C CA . PHE A 1 244 ? 22.457 6.708 -15.131 1.00 88.69 244 PHE A CA 1
ATOM 1959 C C . PHE A 1 244 ? 22.760 5.294 -14.622 1.00 88.69 244 PHE A C 1
ATOM 1961 O O . PHE A 1 244 ? 23.126 5.114 -13.462 1.00 88.69 244 PHE A O 1
ATOM 1968 N N . ALA A 1 245 ? 22.628 4.293 -15.490 1.00 90.50 245 ALA A N 1
ATOM 1969 C CA . ALA A 1 245 ? 22.992 2.907 -15.236 1.00 90.50 245 ALA A CA 1
ATOM 1970 C C . ALA A 1 245 ? 23.716 2.320 -16.451 1.00 90.50 245 ALA A C 1
ATOM 1972 O O . ALA A 1 245 ? 23.621 2.846 -17.562 1.00 90.50 245 ALA A O 1
ATOM 1973 N N . LYS A 1 246 ? 24.392 1.191 -16.253 1.00 90.19 246 LYS A N 1
ATOM 1974 C CA . LYS A 1 246 ? 24.815 0.310 -17.346 1.00 90.19 246 LYS A CA 1
ATOM 1975 C C . LYS A 1 246 ? 24.201 -1.071 -17.177 1.00 90.19 246 LYS A C 1
ATOM 1977 O O . LYS A 1 246 ? 23.837 -1.463 -16.068 1.00 90.19 246 LYS A O 1
ATOM 1982 N N . GLU A 1 247 ? 24.074 -1.789 -18.285 1.00 89.88 247 GLU A N 1
ATOM 1983 C CA . GLU A 1 247 ? 23.693 -3.197 -18.247 1.00 89.88 247 GLU A CA 1
ATOM 1984 C C . GLU A 1 247 ? 24.784 -3.995 -17.521 1.00 89.88 247 GLU A C 1
ATOM 1986 O O . GLU A 1 247 ? 25.978 -3.736 -17.696 1.00 89.88 247 GLU A O 1
ATOM 1991 N N . THR A 1 248 ? 24.369 -4.926 -16.667 1.00 82.25 248 THR A N 1
ATOM 1992 C CA . THR A 1 248 ? 25.304 -5.778 -15.925 1.00 82.25 248 THR A CA 1
ATOM 1993 C C . THR A 1 248 ? 25.925 -6.845 -16.830 1.00 82.25 248 THR A C 1
ATOM 1995 O O . THR A 1 248 ? 25.270 -7.376 -17.727 1.00 82.25 248 THR A O 1
ATOM 1998 N N . ASP A 1 249 ? 27.170 -7.232 -16.544 1.00 75.00 249 ASP A N 1
ATOM 1999 C CA . ASP A 1 249 ? 27.872 -8.304 -17.268 1.00 75.00 249 ASP A CA 1
ATOM 2000 C C . ASP A 1 249 ? 27.212 -9.690 -17.075 1.00 75.00 249 ASP A C 1
ATOM 2002 O O . ASP A 1 249 ? 27.437 -10.620 -17.855 1.00 75.00 249 ASP A O 1
ATOM 2006 N N . HIS A 1 250 ? 26.392 -9.846 -16.030 1.00 70.44 250 HIS A N 1
ATOM 2007 C CA . HIS A 1 250 ? 25.706 -11.089 -15.679 1.00 70.44 250 HIS A CA 1
ATOM 2008 C C . HIS A 1 250 ? 24.192 -10.900 -15.692 1.00 70.44 250 HIS A C 1
ATOM 2010 O O . HIS A 1 250 ? 23.553 -10.802 -14.643 1.00 70.44 250 HIS A O 1
ATOM 2016 N N . THR A 1 251 ? 23.611 -10.839 -16.891 1.00 68.62 251 THR A N 1
ATOM 2017 C CA . THR A 1 251 ? 22.159 -10.737 -17.029 1.00 68.62 251 THR A CA 1
ATOM 2018 C C . THR A 1 251 ? 21.475 -11.986 -16.491 1.00 68.62 251 THR A C 1
ATOM 2020 O O . THR A 1 251 ? 21.880 -13.131 -16.721 1.00 68.62 251 THR A O 1
ATOM 2023 N N . VAL A 1 252 ? 20.415 -11.747 -15.735 1.00 65.19 252 VAL A N 1
ATOM 2024 C CA . VAL A 1 252 ? 19.589 -12.772 -15.131 1.00 65.19 252 VAL A CA 1
ATOM 2025 C C . VAL A 1 252 ? 18.268 -12.782 -15.884 1.00 65.19 252 VAL A C 1
ATOM 2027 O O . VAL A 1 252 ? 17.507 -11.817 -15.851 1.00 65.19 252 VAL A O 1
ATOM 2030 N N . ASN A 1 253 ? 18.013 -13.879 -16.590 1.00 61.78 253 ASN A N 1
ATOM 2031 C CA . ASN A 1 253 ? 16.786 -14.083 -17.351 1.00 61.78 253 ASN A CA 1
ATOM 2032 C C . ASN A 1 253 ? 15.886 -15.062 -16.606 1.00 61.78 253 ASN A C 1
ATOM 2034 O O . ASN A 1 253 ? 16.388 -16.035 -16.047 1.00 61.78 253 ASN A O 1
ATOM 2038 N N . ASN A 1 254 ? 14.572 -14.835 -16.648 1.00 51.00 254 ASN A N 1
ATOM 2039 C CA . ASN A 1 254 ? 13.580 -15.762 -16.111 1.00 51.00 254 ASN A CA 1
ATOM 2040 C C . ASN A 1 254 ? 13.570 -17.048 -16.964 1.00 51.00 254 ASN A C 1
ATOM 2042 O O . ASN A 1 254 ? 13.049 -17.023 -18.079 1.00 51.00 254 ASN A O 1
ATOM 2046 N N . PRO A 1 255 ? 14.113 -18.188 -16.496 1.00 45.38 255 PRO A N 1
ATOM 2047 C CA . PRO A 1 255 ? 14.155 -19.412 -17.298 1.00 45.38 255 PRO A CA 1
ATOM 2048 C C . PRO A 1 255 ? 12.788 -20.111 -17.367 1.00 45.38 255 PRO A C 1
ATOM 2050 O O . PRO A 1 255 ? 12.638 -21.094 -18.089 1.00 45.38 255 PRO A O 1
ATOM 2053 N N . TRP A 1 256 ? 11.811 -19.649 -16.578 1.00 41.16 256 TRP A N 1
ATOM 2054 C CA . TRP A 1 256 ? 10.608 -20.402 -16.230 1.00 41.16 256 TRP A CA 1
ATOM 2055 C C . TRP A 1 256 ? 9.297 -19.662 -16.519 1.00 41.16 256 TRP A C 1
ATOM 2057 O O . TRP A 1 256 ? 8.245 -20.208 -16.197 1.00 41.16 256 TRP A O 1
ATOM 2067 N N . ASN A 1 257 ? 9.330 -18.451 -17.097 1.00 40.22 257 ASN A N 1
ATOM 2068 C CA . ASN A 1 257 ? 8.156 -17.573 -17.236 1.00 40.22 257 ASN A CA 1
ATOM 2069 C C . ASN A 1 257 ? 7.308 -17.537 -15.950 1.00 40.22 257 ASN A C 1
ATOM 2071 O O . ASN A 1 257 ? 6.081 -17.623 -15.992 1.00 40.22 257 ASN A O 1
ATOM 2075 N N . ILE A 1 258 ? 7.964 -17.476 -14.785 1.00 37.47 258 ILE A N 1
ATOM 2076 C CA . ILE A 1 258 ? 7.253 -17.277 -13.521 1.00 37.47 258 ILE A CA 1
ATOM 2077 C C . ILE A 1 258 ? 6.798 -15.820 -13.498 1.00 37.47 258 ILE A C 1
ATOM 2079 O O . ILE A 1 258 ? 7.531 -14.933 -13.065 1.00 37.47 258 ILE A O 1
ATOM 2083 N N . GLU A 1 259 ? 5.596 -15.580 -14.005 1.00 34.81 259 GLU A N 1
ATOM 2084 C CA . GLU A 1 259 ? 4.805 -14.420 -13.629 1.00 34.81 259 GLU A CA 1
ATOM 2085 C C . GLU A 1 259 ? 4.402 -14.620 -12.168 1.00 34.81 259 GLU A C 1
ATOM 2087 O O . GLU A 1 259 ? 3.728 -15.591 -11.808 1.00 34.81 259 GLU A O 1
ATOM 2092 N N . ALA A 1 260 ? 4.858 -13.732 -11.292 1.00 33.69 260 ALA A N 1
ATOM 2093 C CA . ALA A 1 260 ? 4.341 -13.700 -9.939 1.00 33.69 260 ALA A CA 1
ATOM 2094 C C . ALA A 1 260 ? 2.978 -12.998 -9.961 1.00 33.69 260 ALA A C 1
ATOM 2096 O O . ALA A 1 260 ? 2.877 -11.812 -9.672 1.00 33.69 260 ALA A O 1
ATOM 2097 N N . GLU A 1 261 ? 1.905 -13.735 -10.251 1.00 30.94 261 GLU A N 1
ATOM 2098 C CA . GLU A 1 261 ? 0.616 -13.375 -9.662 1.00 30.94 261 GLU A CA 1
ATOM 2099 C C . GLU A 1 261 ? 0.715 -13.690 -8.165 1.00 30.94 261 GLU A C 1
ATOM 2101 O O . GLU A 1 261 ? 0.794 -14.859 -7.770 1.00 30.94 261 GLU A O 1
ATOM 2106 N N . MET A 1 262 ? 0.698 -12.661 -7.315 1.00 29.81 262 MET A N 1
ATOM 2107 C CA . MET A 1 262 ? 0.468 -12.828 -5.878 1.00 29.81 262 MET A CA 1
ATOM 2108 C C . MET A 1 262 ? -0.943 -13.393 -5.653 1.00 29.81 262 MET A C 1
ATOM 2110 O O . MET A 1 262 ? -1.902 -12.684 -5.353 1.00 29.81 262 MET A O 1
ATOM 2114 N N . LYS A 1 263 ? -1.092 -14.710 -5.801 1.00 23.58 263 LYS A N 1
ATOM 2115 C CA . LYS A 1 263 ? -2.294 -15.435 -5.394 1.00 23.58 263 LYS A CA 1
ATOM 2116 C C . LYS A 1 263 ? -2.241 -15.657 -3.891 1.00 23.58 263 LYS A C 1
ATOM 2118 O O . LYS A 1 263 ? -1.632 -16.614 -3.411 1.00 23.58 263 LYS A O 1
ATOM 2123 N N . PHE A 1 264 ? -2.936 -14.793 -3.155 1.00 28.11 264 PHE A N 1
ATOM 2124 C CA . PHE A 1 264 ? -3.379 -15.103 -1.800 1.00 28.11 264 PHE A CA 1
ATOM 2125 C C . PHE A 1 264 ? -4.140 -16.427 -1.838 1.00 28.11 264 PHE A C 1
ATOM 2127 O O . PHE A 1 264 ? -5.180 -16.537 -2.485 1.00 28.11 264 PHE A O 1
ATOM 2134 N N . ASN A 1 265 ? -3.608 -17.448 -1.169 1.00 24.81 265 ASN A N 1
ATOM 2135 C CA . ASN A 1 265 ? -4.293 -18.722 -1.026 1.00 24.81 265 ASN A CA 1
ATOM 2136 C C . ASN A 1 265 ? -5.465 -18.526 -0.040 1.00 24.81 265 ASN A C 1
ATOM 2138 O O . ASN A 1 265 ? -5.216 -18.377 1.156 1.00 24.81 265 ASN A O 1
ATOM 2142 N N . PRO A 1 266 ? -6.739 -18.510 -0.484 1.00 31.19 266 PRO A N 1
ATOM 2143 C CA . PRO A 1 266 ? -7.881 -18.165 0.368 1.00 31.19 266 PRO A CA 1
ATOM 2144 C C . PRO A 1 266 ? -8.349 -19.350 1.223 1.00 31.19 266 PRO A C 1
ATOM 2146 O O . PRO A 1 266 ? -9.354 -19.271 1.935 1.00 31.19 266 PRO A O 1
ATOM 2149 N N . HIS A 1 267 ? -7.684 -20.501 1.127 1.00 29.27 267 HIS A N 1
ATOM 2150 C CA . HIS A 1 267 ? -8.161 -21.705 1.776 1.00 29.27 267 HIS A CA 1
ATOM 2151 C C . HIS A 1 267 ? -7.616 -21.836 3.195 1.00 29.27 267 HIS A C 1
ATOM 2153 O O . HIS A 1 267 ? -6.548 -22.387 3.438 1.00 29.27 267 HIS A O 1
ATOM 2159 N N . LYS A 1 268 ? -8.492 -21.388 4.106 1.00 31.22 268 LYS A N 1
ATOM 2160 C CA . LYS A 1 268 ? -8.477 -21.486 5.570 1.00 31.22 268 LYS A CA 1
ATOM 2161 C C . LYS A 1 268 ? -7.506 -20.542 6.274 1.00 31.22 268 LYS A C 1
ATOM 2163 O O . LYS A 1 268 ? -6.393 -20.935 6.581 1.00 31.22 268 LYS A O 1
ATOM 2168 N N . MET A 1 269 ? -8.051 -19.434 6.774 1.00 27.67 269 MET A N 1
ATOM 2169 C CA . MET A 1 269 ? -8.040 -19.201 8.221 1.00 27.67 269 MET A CA 1
ATOM 2170 C C . MET A 1 269 ? -9.377 -18.620 8.681 1.00 27.67 269 MET A C 1
ATOM 2172 O O . MET A 1 269 ? -9.739 -17.485 8.400 1.00 27.67 269 MET A O 1
ATOM 2176 N N . VAL A 1 270 ? -10.123 -19.469 9.386 1.00 32.44 270 VAL A N 1
ATOM 2177 C CA . VAL A 1 270 ? -11.149 -19.066 10.342 1.00 32.44 270 VAL A CA 1
ATOM 2178 C C . VAL A 1 270 ? -10.398 -18.618 11.591 1.00 32.44 270 VAL A C 1
ATOM 2180 O O . VAL A 1 270 ? -9.558 -19.366 12.089 1.00 32.44 270 VAL A O 1
ATOM 2183 N N . GLY A 1 271 ? -10.698 -17.418 12.079 1.00 25.28 271 GLY A N 1
ATOM 2184 C CA . GLY A 1 271 ? -10.057 -16.855 13.264 1.00 25.28 271 GLY A CA 1
ATOM 2185 C C . GLY A 1 271 ? -10.776 -15.626 13.816 1.00 25.28 271 GLY A C 1
ATOM 2186 O O . GLY A 1 271 ? -10.155 -14.596 14.016 1.00 25.28 271 GLY A O 1
ATOM 2187 N N . LEU A 1 272 ? -12.084 -15.730 14.065 1.00 25.28 272 LEU A N 1
ATOM 2188 C CA . LEU A 1 272 ? -12.667 -15.145 15.285 1.00 25.28 272 LEU A CA 1
ATOM 2189 C C . LEU A 1 272 ? -12.443 -16.188 16.403 1.00 25.28 272 LEU A C 1
ATOM 2191 O O . LEU A 1 272 ? -12.492 -17.374 16.059 1.00 25.28 272 LEU A O 1
ATOM 2195 N N . PRO A 1 273 ? -12.264 -15.856 17.701 1.00 26.72 273 PRO A N 1
ATOM 2196 C CA . PRO A 1 273 ? -12.601 -14.604 18.391 1.00 26.72 273 PRO A CA 1
ATOM 2197 C C . PRO A 1 273 ? -11.490 -14.040 19.317 1.00 26.72 273 PRO A C 1
ATOM 2199 O O . PRO A 1 273 ? -10.515 -14.719 19.637 1.00 26.72 273 PRO A O 1
ATOM 2202 N N . GLY A 1 274 ? -11.716 -12.816 19.808 1.00 29.00 274 GLY A N 1
ATOM 2203 C CA . GLY A 1 274 ? -10.940 -12.126 20.844 1.00 29.00 274 GLY A CA 1
ATOM 2204 C C . GLY A 1 274 ? -11.147 -10.627 20.766 1.00 29.00 274 GLY A C 1
ATOM 2205 O O . GLY A 1 274 ? -10.258 -9.969 20.195 1.00 29.00 274 GLY A O 1
#

pLDDT: mean 71.85, std 18.81, range [23.58, 95.25]

Sequence (274 aa):
MSSLHNSSTSLNHACLRAQEREQEWRCFFPQYSLPFVASPVFLLNSLYDSWQLGILSDIPCVCDLNTCSSTELSYIMKFRGKTLHALRSVFDSKKTAVFMDSCLVHNQCSVNDLWTTIQVETLQLPRHSLTGTAMEIVFFVDYGNSEWTRESHVKRMLPHFLHLPFQALECFLGNVEPVRDAGENGRTLDWSVEAMATFKSLTEDKILIAHILSKAWNQTIYVDLFDTDVEEIHINKVLIEKGFAKETDHTVNNPWNIEAEMKFNPHKMVGLPG

Secondary structure (DSSP, 8-state):
-TTGGGGGGSS-HHHHHHS-TTTGGGGGSHHHHGGG--S-EEEEEES--HHIIIIIS--GGGG-GGG--HHHHHHHHHHHHHHHHHTHHHHT-TTEEEEEE----S-TTT---S---EEE----------SS--EEEEEETTT--EEEEEGGG--PPPGGGGSSPPS---EEETTEEEPPPTTSTT---PPPHHHHHHHHHHHTT---EEEEEEE-TTSPEEEEEEE-SSS-EEHHHHHHHTTSEEE-SS----TT----------S-------

Foldseek 3Di:
DCPVVPVVVVFDVVLCVVDDPVCSVVSVPCLRRVVSDPAQEEAEEELAALCCCVPVVVLVCLVPVVPDDPVSVVVRVVSSVVSCVSCVVVVVDPRYHYDYYHHNHNDVPPDPPDDFDWDFPPPPDPDPDDDDFDWTWTAGQQAGDIDIDGPVPDDDDDVVVVPDDRNDDAEAAFQKFFDDDPPDDPDDRDQDPVLVVLLCVQDPPDDWFWDFLDADPVRYTYTFIFDPPPHTGTSRVVCVVVVRIDGDPDGRGRPPRPRPPVDDPPPDDDDDDD

Radius of gyration: 24.82 Å; chains: 1; bounding box: 80×37×52 Å

Organism: NCBI:txid174260